Protein AF-0000000082827078 (afdb_homodimer)

Structure (mmCIF, N/CA/C/O backbone):
data_AF-0000000082827078-model_v1
#
loop_
_entity.id
_entity.type
_entity.pdbx_description
1 polymer 'YslB family protein'
#
loop_
_atom_site.group_PDB
_atom_site.id
_atom_site.type_symbol
_atom_site.label_atom_id
_atom_site.label_alt_id
_atom_site.label_comp_id
_atom_site.label_asym_id
_atom_site.label_entity_id
_atom_site.label_seq_id
_atom_site.pdbx_PDB_ins_code
_atom_site.Cartn_x
_atom_site.Cartn_y
_atom_site.Cartn_z
_atom_site.occupancy
_atom_site.B_iso_or_equiv
_atom_site.auth_seq_id
_atom_site.auth_comp_id
_atom_site.auth_asym_id
_atom_site.auth_atom_id
_atom_site.pdbx_PDB_model_num
ATOM 1 N N . MET A 1 1 ? 17.034 -7.237 -12.11 1 70.96 1 MET A N 1
ATOM 2 C CA . MET A 1 1 ? 17.871 -7.182 -10.914 1 70.96 1 MET A CA 1
ATOM 3 C C . MET A 1 1 ? 17.248 -6.279 -9.855 1 70.96 1 MET A C 1
ATOM 5 O O . MET A 1 1 ? 16.75 -5.197 -10.171 1 70.96 1 MET A O 1
ATOM 9 N N . LYS A 1 2 ? 17.177 -6.795 -8.566 1 85.08 2 LYS A N 1
ATOM 10 C CA . LYS A 1 2 ? 16.626 -6.044 -7.442 1 85.08 2 LYS A CA 1
ATOM 11 C C . LYS A 1 2 ? 17.462 -4.801 -7.148 1 85.08 2 LYS A C 1
ATOM 13 O O . LYS A 1 2 ? 18.693 -4.85 -7.193 1 85.08 2 LYS A O 1
ATOM 18 N N . SER A 1 3 ? 16.746 -3.697 -6.992 1 91.24 3 SER A N 1
ATOM 19 C CA . SER A 1 3 ? 17.422 -2.498 -6.508 1 91.24 3 SER A CA 1
ATOM 20 C C . SER A 1 3 ? 17.923 -2.684 -5.08 1 91.24 3 SER A C 1
ATOM 22 O O . SER A 1 3 ? 17.545 -3.642 -4.403 1 91.24 3 SER A O 1
ATOM 24 N N . LYS A 1 4 ? 18.825 -1.791 -4.693 1 93.57 4 LYS A N 1
ATOM 25 C CA . LYS A 1 4 ? 19.313 -1.821 -3.317 1 93.57 4 LYS A CA 1
ATOM 26 C C . LYS A 1 4 ? 18.16 -1.723 -2.322 1 93.57 4 LYS A C 1
ATOM 28 O O . LYS A 1 4 ? 18.172 -2.384 -1.282 1 93.57 4 LYS A O 1
ATOM 33 N N . TYR A 1 5 ? 17.221 -0.934 -2.635 1 95.36 5 TYR A N 1
ATOM 34 C CA . TYR A 1 5 ? 16.077 -0.792 -1.741 1 95.36 5 TYR A CA 1
ATOM 35 C C . TYR A 1 5 ? 15.259 -2.077 -1.693 1 95.36 5 TYR A C 1
ATOM 37 O O . TYR A 1 5 ? 14.861 -2.527 -0.617 1 95.36 5 TYR A O 1
ATOM 45 N N . GLU A 1 6 ? 15.017 -2.66 -2.836 1 94.98 6 GLU A N 1
ATOM 46 C CA . GLU A 1 6 ? 14.255 -3.904 -2.893 1 94.98 6 GLU A CA 1
ATOM 47 C C . GLU A 1 6 ? 14.928 -5.001 -2.072 1 94.98 6 GLU A C 1
ATOM 49 O O . GLU A 1 6 ? 14.251 -5.826 -1.456 1 94.98 6 GLU A O 1
ATOM 54 N N . ALA A 1 7 ? 16.245 -4.913 -2.03 1 94.73 7 ALA A N 1
ATOM 55 C CA . ALA A 1 7 ? 17.005 -5.888 -1.252 1 94.73 7 ALA A CA 1
ATOM 56 C C . ALA A 1 7 ? 16.948 -5.564 0.239 1 94.73 7 ALA A C 1
ATOM 58 O O . ALA A 1 7 ? 17.056 -6.46 1.079 1 94.73 7 ALA A O 1
ATOM 59 N N . SER A 1 8 ? 16.658 -4.317 0.557 1 96.1 8 SER A N 1
ATOM 60 C CA . SER A 1 8 ? 16.77 -3.857 1.938 1 96.1 8 SER A CA 1
ATOM 61 C C . SER A 1 8 ? 15.473 -4.092 2.705 1 96.1 8 SER A C 1
ATOM 63 O O . SER A 1 8 ? 15.477 -4.15 3.937 1 96.1 8 SER A O 1
ATOM 65 N N . ILE A 1 9 ? 14.356 -4.272 2.009 1 95.88 9 ILE A N 1
ATOM 66 C CA . ILE A 1 9 ? 13.075 -4.268 2.706 1 95.88 9 ILE A CA 1
ATOM 67 C C . ILE A 1 9 ? 12.875 -5.599 3.427 1 95.88 9 ILE A C 1
ATOM 69 O O . ILE A 1 9 ? 11.995 -5.723 4.281 1 95.88 9 ILE A O 1
ATOM 73 N N . ASP A 1 10 ? 13.731 -6.612 3.141 1 95.66 10 ASP A N 1
ATOM 74 C CA . ASP A 1 10 ? 13.666 -7.882 3.857 1 95.66 10 ASP A CA 1
ATOM 75 C C . ASP A 1 10 ? 13.888 -7.68 5.354 1 95.66 10 ASP A C 1
ATOM 77 O O . ASP A 1 10 ? 13.319 -8.403 6.175 1 95.66 10 ASP A O 1
ATOM 81 N N . SER A 1 11 ? 14.633 -6.67 5.658 1 95.77 11 SER A N 1
ATOM 82 C CA . SER A 1 11 ? 14.957 -6.392 7.054 1 95.77 11 SER A CA 1
ATOM 83 C C . SER A 1 11 ? 13.752 -5.831 7.801 1 95.77 11 SER A C 1
ATOM 85 O O . SER A 1 11 ? 13.742 -5.79 9.033 1 95.77 11 SER A O 1
ATOM 87 N N . LEU A 1 12 ? 12.746 -5.505 7.058 1 97.11 12 LEU A N 1
ATOM 88 C CA . LEU A 1 12 ? 11.579 -4.866 7.659 1 97.11 12 LEU A CA 1
ATOM 89 C C . LEU A 1 12 ? 10.531 -5.904 8.046 1 97.11 12 LEU A C 1
ATOM 91 O O . LEU A 1 12 ? 9.484 -5.559 8.598 1 97.11 12 LEU A O 1
ATOM 95 N N . LYS A 1 13 ? 10.828 -7.135 7.798 1 96.55 13 LYS A N 1
ATOM 96 C CA . LYS A 1 13 ? 9.922 -8.223 8.155 1 96.55 13 LYS A CA 1
ATOM 97 C C . LYS A 1 13 ? 9.711 -8.289 9.664 1 96.55 13 LYS A C 1
ATOM 99 O O . LYS A 1 13 ? 8.677 -8.771 10.131 1 96.55 13 LYS A O 1
ATOM 104 N N . GLU A 1 14 ? 10.648 -7.726 10.392 1 95.14 14 GLU A N 1
ATOM 105 C CA . GLU A 1 14 ? 10.608 -7.822 11.849 1 95.14 14 GLU A CA 1
ATOM 106 C C . GLU A 1 14 ? 9.868 -6.635 12.459 1 95.14 14 GLU A C 1
ATOM 108 O O . GLU A 1 14 ? 9.606 -6.613 13.663 1 95.14 14 GLU A O 1
ATOM 113 N N . ILE A 1 15 ? 9.518 -5.681 11.649 1 96.25 15 ILE A N 1
ATOM 114 C CA . ILE A 1 15 ? 8.806 -4.501 12.13 1 96.25 15 ILE A CA 1
ATOM 115 C C . ILE A 1 15 ? 7.3 -4.724 12.014 1 96.25 15 ILE A C 1
ATOM 117 O O . ILE A 1 15 ? 6.792 -5.023 10.931 1 96.25 15 ILE A O 1
ATOM 121 N N . GLU A 1 16 ? 6.656 -4.526 13.1 1 94.88 16 GLU A N 1
ATOM 122 C CA . GLU A 1 16 ? 5.219 -4.783 13.149 1 94.88 16 GLU A CA 1
ATOM 123 C C . GLU A 1 16 ? 4.427 -3.584 12.637 1 94.88 16 GLU A C 1
ATOM 125 O O . GLU A 1 16 ? 4.771 -2.436 12.927 1 94.88 16 GLU A O 1
ATOM 130 N N . MET A 1 17 ? 3.431 -3.912 11.886 1 95.37 17 MET A N 1
ATOM 131 C CA . MET A 1 17 ? 2.422 -2.967 11.416 1 95.37 17 MET A CA 1
ATOM 132 C C . MET A 1 17 ? 1.021 -3.553 11.554 1 95.37 17 MET A C 1
ATOM 134 O O . MET A 1 17 ? 0.863 -4.705 11.96 1 95.37 17 MET A O 1
ATOM 138 N N . ASN A 1 18 ? 0.077 -2.704 11.293 1 96.03 18 ASN A N 1
ATOM 139 C CA . ASN A 1 18 ? -1.285 -3.224 11.332 1 96.03 18 ASN A CA 1
ATOM 140 C C . ASN A 1 18 ? -1.895 -3.302 9.935 1 96.03 18 ASN A C 1
ATOM 142 O O . ASN A 1 18 ? -1.414 -2.652 9.006 1 96.03 18 ASN A O 1
ATOM 146 N N . ALA A 1 19 ? -2.904 -4.131 9.847 1 97.65 19 ALA A N 1
ATOM 147 C CA . ALA A 1 19 ? -3.542 -4.369 8.555 1 97.65 19 ALA A CA 1
ATOM 148 C C . ALA A 1 19 ? -4.271 -3.121 8.065 1 97.65 19 ALA A C 1
ATOM 150 O O . ALA A 1 19 ? -4.499 -2.96 6.864 1 97.65 19 ALA A O 1
ATOM 151 N N . TYR A 1 20 ? -4.639 -2.266 9.007 1 97.85 20 TYR A N 1
ATOM 152 C CA . TYR A 1 20 ? -5.277 -1.008 8.634 1 97.85 20 TYR A CA 1
ATOM 153 C C . TYR A 1 20 ? -4.366 -0.181 7.734 1 97.85 20 TYR A C 1
ATOM 155 O O . TYR A 1 20 ? -4.803 0.33 6.7 1 97.85 20 TYR A O 1
ATOM 163 N N . ALA A 1 21 ? -3.113 -0.072 8.084 1 97.98 21 ALA A N 1
ATOM 164 C CA . ALA A 1 21 ? -2.134 0.693 7.317 1 97.98 21 ALA A CA 1
ATOM 165 C C . ALA A 1 21 ? -1.966 0.117 5.914 1 97.98 21 ALA A C 1
ATOM 167 O O . ALA A 1 21 ? -1.935 0.861 4.93 1 97.98 21 ALA A O 1
ATOM 168 N N . TYR A 1 22 ? -1.936 -1.146 5.879 1 97.9 22 TYR A N 1
ATOM 169 C CA . TYR A 1 22 ? -1.777 -1.868 4.621 1 97.9 22 TYR A CA 1
ATOM 170 C C . TYR A 1 22 ? -2.974 -1.638 3.706 1 97.9 22 TYR A C 1
ATOM 172 O O . TYR A 1 22 ? -2.809 -1.323 2.526 1 97.9 22 TYR A O 1
ATOM 180 N N . GLU A 1 23 ? -4.154 -1.735 4.216 1 97.82 23 GLU A N 1
ATOM 181 C CA . GLU A 1 23 ? -5.378 -1.609 3.43 1 97.82 23 GLU A CA 1
ATOM 182 C C . GLU A 1 23 ? -5.604 -0.166 2.988 1 97.82 23 GLU A C 1
ATOM 184 O O . GLU A 1 23 ? -6.152 0.08 1.911 1 97.82 23 GLU A O 1
ATOM 189 N N . LEU A 1 24 ? -5.184 0.744 3.812 1 97.59 24 LEU A N 1
ATOM 190 C CA . LEU A 1 24 ? -5.272 2.152 3.44 1 97.59 24 LEU A CA 1
ATOM 191 C C . LEU A 1 24 ? -4.542 2.414 2.127 1 97.59 24 LEU A C 1
ATOM 193 O O . LEU A 1 24 ? -5.076 3.08 1.238 1 97.59 24 LEU A O 1
ATOM 197 N N . ILE A 1 25 ? -3.373 1.805 1.974 1 97.21 25 ILE A N 1
ATOM 198 C CA . ILE A 1 25 ? -2.566 2.017 0.777 1 97.21 25 ILE A CA 1
ATOM 199 C C . ILE A 1 25 ? -3.111 1.168 -0.37 1 97.21 25 ILE A C 1
ATOM 201 O O . ILE A 1 25 ? -3.356 1.678 -1.466 1 97.21 25 ILE A O 1
ATOM 205 N N . ARG A 1 26 ? -3.375 -0.008 -0.113 1 96.82 26 ARG A N 1
ATOM 206 C CA . ARG A 1 26 ? -3.67 -0.958 -1.18 1 96.82 26 ARG A CA 1
ATOM 207 C C . ARG A 1 26 ? -5.099 -0.791 -1.684 1 96.82 26 ARG A C 1
ATOM 209 O O . ARG A 1 26 ? -5.355 -0.893 -2.886 1 96.82 26 ARG A O 1
ATOM 216 N N . GLU A 1 27 ? -6.025 -0.532 -0.761 1 96.73 27 GLU A N 1
ATOM 217 C CA . GLU A 1 27 ? -7.426 -0.658 -1.149 1 96.73 27 GLU A CA 1
ATOM 218 C C . GLU A 1 27 ? -8.125 0.699 -1.142 1 96.73 27 GLU A C 1
ATOM 220 O O . GLU A 1 27 ? -9.275 0.813 -1.571 1 96.73 27 GLU A O 1
ATOM 225 N N . ILE A 1 28 ? -7.469 1.712 -0.655 1 96.48 28 ILE A N 1
ATOM 226 C CA . ILE A 1 28 ? -8.085 3.034 -0.693 1 96.48 28 ILE A CA 1
ATOM 227 C C . ILE A 1 28 ? -7.259 3.962 -1.58 1 96.48 28 ILE A C 1
ATOM 229 O O . ILE A 1 28 ? -7.743 4.439 -2.61 1 96.48 28 ILE A O 1
ATOM 233 N N . VAL A 1 29 ? -5.98 4.054 -1.333 1 96.43 29 VAL A N 1
ATOM 234 C CA . VAL A 1 29 ? -5.132 5.006 -2.043 1 96.43 29 VAL A CA 1
ATOM 235 C C . VAL A 1 29 ? -4.929 4.543 -3.484 1 96.43 29 VAL A C 1
ATOM 237 O O . VAL A 1 29 ? -5.153 5.307 -4.426 1 96.43 29 VAL A O 1
ATOM 240 N N . LEU A 1 30 ? -4.589 3.3 -3.61 1 95.01 30 LEU A N 1
ATOM 241 C CA . LEU A 1 30 ? -4.225 2.76 -4.916 1 95.01 30 LEU A CA 1
ATOM 242 C C . LEU A 1 30 ? -5.414 2.795 -5.87 1 95.01 30 LEU A C 1
ATOM 244 O O . LEU A 1 30 ? -5.314 3.334 -6.974 1 95.01 30 LEU A O 1
ATOM 248 N N . PRO A 1 31 ? -6.55 2.29 -5.48 1 93.88 31 PRO A N 1
ATOM 249 C CA . PRO A 1 31 ? -7.692 2.336 -6.396 1 93.88 31 PRO A CA 1
ATOM 250 C C . PRO A 1 31 ? -8.119 3.763 -6.735 1 93.88 31 PRO A C 1
ATOM 252 O O . PRO A 1 31 ? -8.534 4.035 -7.864 1 93.88 31 PRO A O 1
ATOM 255 N N . ASP A 1 32 ? -8.017 4.603 -5.74 1 92.28 32 ASP A N 1
ATOM 256 C CA . ASP A 1 32 ? -8.388 5.996 -5.974 1 92.28 32 ASP A CA 1
ATOM 257 C C . ASP A 1 32 ? -7.489 6.634 -7.03 1 92.28 32 ASP A C 1
ATOM 259 O O . ASP A 1 32 ? -7.943 7.466 -7.819 1 92.28 32 ASP A O 1
ATOM 263 N N . MET A 1 33 ? -6.289 6.248 -7.063 1 92.88 33 MET A N 1
ATOM 264 C CA . MET A 1 33 ? -5.303 6.827 -7.971 1 92.88 33 MET A CA 1
ATOM 265 C C . MET A 1 33 ? -5.45 6.249 -9.375 1 92.88 33 MET A C 1
ATOM 267 O O . MET A 1 33 ? -5.26 6.958 -10.365 1 92.88 33 MET A O 1
ATOM 271 N N . LEU A 1 34 ? -5.863 5.003 -9.462 1 90.9 34 LEU A N 1
ATOM 272 C CA . LEU A 1 34 ? -5.792 4.308 -10.743 1 90.9 34 LEU A CA 1
ATOM 273 C C . LEU A 1 34 ? -7.155 4.29 -11.428 1 90.9 34 LEU A C 1
ATOM 275 O O . LEU A 1 34 ? -7.238 4.154 -12.651 1 90.9 34 LEU A O 1
ATOM 279 N N . GLY A 1 35 ? -8.283 4.374 -10.711 1 88.9 35 GLY A N 1
ATOM 280 C CA . GLY A 1 35 ? -9.624 4.433 -11.271 1 88.9 35 GLY A CA 1
ATOM 281 C C . GLY A 1 35 ? -10.003 3.184 -12.043 1 88.9 35 GLY A C 1
ATOM 282 O O . GLY A 1 35 ? -9.874 2.069 -11.534 1 88.9 35 GLY A O 1
ATOM 2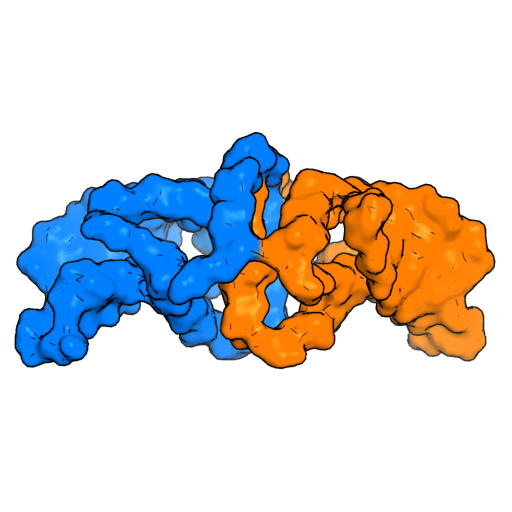83 N N . GLN A 1 36 ? -10.352 3.327 -13.351 1 90.5 36 GLN A N 1
ATOM 284 C CA . GLN A 1 36 ? -10.952 2.251 -14.132 1 90.5 36 GLN A CA 1
ATOM 285 C C . GLN A 1 36 ? -9.899 1.239 -14.574 1 90.5 36 GLN A C 1
ATOM 287 O O . GLN A 1 36 ? -10.227 0.095 -14.898 1 90.5 36 GLN A O 1
ATOM 292 N N . ASP A 1 37 ? -8.704 1.592 -14.588 1 91.75 37 ASP A N 1
ATOM 293 C CA . ASP A 1 37 ? -7.629 0.727 -15.065 1 91.75 37 ASP A CA 1
ATOM 294 C C . ASP A 1 37 ? -7.004 -0.057 -13.913 1 91.75 37 ASP A C 1
ATOM 296 O O . ASP A 1 37 ? -6.05 -0.812 -14.115 1 91.75 37 ASP A O 1
ATOM 300 N N . TYR A 1 38 ? -7.621 0.03 -12.845 1 92.92 38 TYR A N 1
ATOM 301 C CA . TYR A 1 38 ? -7.052 -0.524 -11.621 1 92.92 38 TYR A CA 1
ATOM 302 C C . TYR A 1 38 ? -6.769 -2.014 -11.778 1 92.92 38 TYR A C 1
ATOM 304 O O . TYR A 1 38 ? -5.645 -2.466 -11.549 1 92.92 38 TYR A O 1
ATOM 312 N N . SER A 1 39 ? -7.746 -2.82 -12.224 1 93.38 39 SER A N 1
ATOM 313 C CA . SER A 1 39 ? -7.623 -4.273 -12.294 1 93.38 39 SER A CA 1
ATOM 314 C C . SER A 1 39 ? -6.5 -4.687 -13.239 1 93.38 39 SER A C 1
ATOM 316 O O . SER A 1 39 ? -5.638 -5.489 -12.874 1 93.38 39 SER A O 1
ATOM 318 N N . SER A 1 40 ? -6.508 -4.139 -14.423 1 94.99 40 SER A N 1
ATOM 319 C CA . SER A 1 40 ? -5.477 -4.471 -15.402 1 94.99 40 SER A CA 1
ATOM 320 C C . SER A 1 40 ? -4.096 -4.045 -14.915 1 94.99 40 SER A C 1
ATOM 322 O O . SER A 1 40 ? -3.118 -4.775 -15.092 1 94.99 40 SER A O 1
ATOM 324 N N . MET A 1 41 ? -4.028 -2.936 -14.276 1 95.6 41 MET A N 1
ATOM 325 C CA . MET A 1 41 ? -2.754 -2.423 -13.781 1 95.6 41 MET A CA 1
ATOM 326 C C . MET A 1 41 ? -2.226 -3.287 -12.641 1 95.6 41 MET A C 1
ATOM 328 O O . MET A 1 41 ? -1.024 -3.543 -12.555 1 95.6 41 MET A O 1
ATOM 332 N N . MET A 1 42 ? -3.148 -3.751 -11.895 1 96.36 42 MET A N 1
ATOM 333 C CA . MET A 1 42 ? -2.75 -4.613 -10.785 1 96.36 42 MET A CA 1
ATOM 334 C C . MET A 1 42 ? -2.207 -5.943 -11.296 1 96.36 42 MET A C 1
ATOM 336 O O . MET A 1 42 ? -1.228 -6.466 -10.76 1 96.36 42 MET A O 1
ATOM 340 N N . TYR A 1 43 ? -2.815 -6.442 -12.341 1 96.99 43 TYR A N 1
ATOM 341 C CA . TYR A 1 43 ? -2.331 -7.683 -12.936 1 96.99 43 TYR A CA 1
ATOM 342 C C . TYR A 1 43 ? -0.904 -7.524 -13.445 1 96.99 43 TYR A C 1
ATOM 344 O O . TYR A 1 43 ? -0.035 -8.346 -13.144 1 96.99 43 TYR A O 1
ATOM 352 N N . TRP A 1 44 ? -0.627 -6.516 -14.085 1 96.84 44 TRP A N 1
ATOM 353 C CA . TRP A 1 44 ? 0.7 -6.268 -14.638 1 96.84 44 TRP A CA 1
ATOM 354 C C . TRP A 1 44 ? 1.709 -5.988 -13.53 1 96.84 44 TRP A C 1
ATOM 356 O O . TRP A 1 44 ? 2.871 -6.393 -13.622 1 96.84 44 TRP A O 1
ATOM 366 N N . ALA A 1 45 ? 1.22 -5.29 -12.567 1 97.15 45 ALA A N 1
ATOM 367 C CA . ALA A 1 45 ? 2.08 -5.046 -11.412 1 97.15 45 ALA A CA 1
ATOM 368 C C . ALA A 1 45 ? 2.497 -6.357 -10.751 1 97.15 45 ALA A C 1
ATOM 370 O O . ALA A 1 45 ? 3.642 -6.503 -10.317 1 97.15 45 ALA A O 1
ATOM 371 N N . GLY A 1 46 ? 1.532 -7.253 -10.67 1 97.92 46 GLY A N 1
ATOM 372 C CA . GLY A 1 46 ? 1.847 -8.57 -10.139 1 97.92 46 GLY A CA 1
ATOM 373 C C . GLY A 1 46 ? 2.899 -9.304 -10.948 1 97.92 46 GLY A C 1
ATOM 374 O O . GLY A 1 46 ? 3.82 -9.898 -10.385 1 97.92 46 GLY A O 1
ATOM 375 N N . LYS A 1 47 ? 2.772 -9.177 -12.243 1 97.13 47 LYS A N 1
ATOM 376 C CA . LYS A 1 47 ? 3.765 -9.801 -13.112 1 97.13 47 LYS A CA 1
ATOM 377 C C . LYS A 1 47 ? 5.149 -9.197 -12.888 1 97.13 47 LYS A C 1
ATOM 379 O O . LYS A 1 47 ? 6.141 -9.922 -12.791 1 97.13 47 LYS A O 1
ATOM 384 N N . HIS A 1 48 ? 5.184 -7.967 -12.842 1 97.39 48 HIS A N 1
ATOM 385 C CA . HIS A 1 48 ? 6.458 -7.286 -12.644 1 97.39 48 HIS A CA 1
ATOM 386 C C . HIS A 1 48 ? 7.061 -7.629 -11.286 1 97.39 48 HIS A C 1
ATOM 388 O O . HIS A 1 48 ? 8.273 -7.831 -11.174 1 97.39 48 HIS A O 1
ATOM 394 N N . LEU A 1 49 ? 6.215 -7.62 -10.328 1 97.81 49 LEU A N 1
ATOM 395 C CA . LEU A 1 49 ? 6.683 -7.969 -8.991 1 97.81 49 LEU A CA 1
ATOM 396 C C . LEU A 1 49 ? 7.295 -9.366 -8.976 1 97.81 49 LEU A C 1
ATOM 398 O O . LEU A 1 49 ? 8.32 -9.593 -8.329 1 97.81 49 LEU A O 1
ATOM 402 N N . ALA A 1 50 ? 6.65 -10.229 -9.668 1 97.68 50 ALA A N 1
ATOM 403 C CA . ALA A 1 50 ? 7.141 -11.603 -9.752 1 97.68 50 ALA A CA 1
ATOM 404 C C . ALA A 1 50 ? 8.532 -11.651 -10.376 1 97.68 50 ALA A C 1
ATOM 406 O O . ALA A 1 50 ? 9.366 -12.472 -9.987 1 97.68 50 ALA A O 1
ATOM 407 N N . ARG A 1 51 ? 8.798 -10.808 -11.307 1 96.62 51 ARG A N 1
ATOM 408 C CA . ARG A 1 51 ? 10.099 -10.76 -11.966 1 96.62 51 ARG A CA 1
ATOM 409 C C . ARG A 1 51 ? 11.175 -10.247 -11.015 1 96.62 51 ARG A C 1
ATOM 411 O O . ARG A 1 51 ? 12.33 -10.672 -11.089 1 96.62 51 ARG A O 1
ATOM 418 N N . LYS A 1 52 ? 10.772 -9.408 -10.161 1 96.03 52 LYS A N 1
ATOM 419 C CA . LYS A 1 52 ? 11.717 -8.838 -9.205 1 96.03 52 LYS A CA 1
ATOM 420 C C . LYS A 1 52 ? 11.973 -9.798 -8.047 1 96.03 52 LYS A C 1
ATOM 422 O O . LYS A 1 52 ? 13.053 -9.786 -7.451 1 96.03 52 LYS A O 1
ATOM 427 N N . PHE A 1 53 ? 10.972 -10.55 -7.775 1 96.9 53 PHE A N 1
ATOM 428 C CA . PHE A 1 53 ? 11.045 -11.494 -6.666 1 96.9 53 PHE A CA 1
ATOM 429 C C . PHE A 1 53 ? 10.734 -12.909 -7.138 1 96.9 53 PHE A C 1
ATOM 431 O O . PHE A 1 53 ? 9.752 -13.513 -6.703 1 96.9 53 PHE A O 1
ATOM 438 N N . PRO A 1 54 ? 11.582 -13.417 -7.908 1 97.09 54 PRO A N 1
ATOM 439 C CA . PRO A 1 54 ? 11.329 -14.763 -8.427 1 97.09 54 PRO A CA 1
ATOM 440 C C . PRO A 1 54 ? 11.408 -15.837 -7.345 1 97.09 54 PRO A C 1
ATOM 442 O O . PRO A 1 54 ? 12.253 -15.755 -6.45 1 97.09 54 PRO A O 1
ATOM 445 N N . LEU A 1 55 ? 10.514 -16.775 -7.41 1 96.87 55 LEU A N 1
ATOM 446 C CA . LEU A 1 55 ? 10.492 -17.915 -6.499 1 96.87 55 LEU A CA 1
ATOM 447 C C . LEU A 1 55 ? 11.025 -19.169 -7.184 1 96.87 55 LEU A C 1
ATOM 449 O O . LEU A 1 55 ? 11.004 -19.266 -8.413 1 96.87 55 LEU A O 1
ATOM 453 N N . GLU A 1 56 ? 11.473 -20.075 -6.389 1 95.15 56 GLU A N 1
ATOM 454 C CA . GLU A 1 56 ? 12.113 -21.265 -6.941 1 95.15 56 GLU A CA 1
ATOM 455 C C . GLU A 1 56 ? 11.078 -22.316 -7.333 1 95.15 56 GLU A C 1
ATOM 457 O O . GLU A 1 56 ? 11.306 -23.109 -8.249 1 95.15 56 GLU A O 1
ATOM 462 N N . SER A 1 57 ? 9.996 -22.378 -6.567 1 94.52 57 SER A N 1
ATOM 463 C CA . SER A 1 57 ? 8.949 -23.356 -6.843 1 94.52 57 SER A CA 1
ATOM 464 C C . SER A 1 57 ? 7.595 -22.875 -6.333 1 94.52 57 SER A C 1
ATOM 466 O O . SER A 1 57 ? 7.525 -21.963 -5.507 1 94.52 57 SER A O 1
ATOM 468 N N . TRP A 1 58 ? 6.563 -23.557 -6.85 1 91.85 58 TRP A N 1
ATOM 469 C CA . TRP A 1 58 ? 5.215 -23.165 -6.453 1 91.85 58 TRP A CA 1
ATOM 470 C C . TRP A 1 58 ? 4.978 -23.452 -4.974 1 91.85 58 TRP A C 1
ATOM 472 O O . TRP A 1 58 ? 4.108 -22.841 -4.348 1 91.85 58 TRP A O 1
ATOM 482 N N . GLU A 1 59 ? 5.725 -24.32 -4.361 1 94.43 59 GLU A N 1
ATOM 483 C CA . GLU A 1 59 ? 5.614 -24.642 -2.942 1 94.43 59 GLU A CA 1
ATOM 484 C C . GLU A 1 59 ? 5.975 -23.441 -2.073 1 94.43 59 GLU A C 1
ATOM 486 O O . GLU A 1 59 ? 5.645 -23.405 -0.886 1 94.43 59 GLU A O 1
ATOM 491 N N . GLU A 1 60 ? 6.602 -22.416 -2.676 1 96.99 60 GLU A N 1
ATOM 492 C CA . GLU A 1 60 ? 7.023 -21.223 -1.947 1 96.99 60 GLU A CA 1
ATOM 493 C C . GLU A 1 60 ? 5.935 -20.154 -1.962 1 96.99 60 GLU A C 1
ATOM 495 O O . GLU A 1 60 ? 6.016 -19.169 -1.225 1 96.99 60 GLU A O 1
ATOM 500 N N . PHE A 1 61 ? 4.897 -20.429 -2.755 1 97.63 61 PHE A N 1
ATOM 501 C CA . PHE A 1 61 ? 3.872 -19.407 -2.933 1 97.63 61 PHE A CA 1
ATOM 502 C C . PHE A 1 61 ? 3.221 -19.054 -1.601 1 97.63 61 PHE A C 1
ATOM 504 O O . PHE A 1 61 ? 3.136 -17.879 -1.238 1 97.63 61 PHE A O 1
ATOM 511 N N . PRO A 1 62 ? 2.865 -20.038 -0.821 1 97.88 62 PRO A N 1
ATOM 512 C CA . PRO A 1 62 ? 2.174 -19.711 0.428 1 97.88 62 PRO A CA 1
ATOM 513 C C . PRO A 1 62 ? 3.014 -18.839 1.358 1 97.88 62 PRO A C 1
ATOM 515 O O . PRO A 1 62 ? 2.5 -17.888 1.951 1 97.88 62 PRO A O 1
ATOM 518 N N . ALA A 1 63 ? 4.26 -19.152 1.444 1 97.63 63 ALA A N 1
ATOM 519 C CA . ALA A 1 63 ? 5.137 -18.378 2.319 1 97.63 63 ALA A CA 1
ATOM 520 C C . ALA A 1 63 ? 5.257 -16.935 1.838 1 97.63 63 ALA A C 1
ATOM 522 O O . ALA A 1 63 ? 5.224 -16.001 2.643 1 97.63 63 ALA A O 1
ATOM 523 N N . PHE A 1 64 ? 5.434 -16.742 0.559 1 97.88 64 PHE A N 1
ATOM 524 C CA . PHE A 1 64 ? 5.536 -15.393 0.015 1 97.88 64 PHE A CA 1
ATOM 525 C C . PHE A 1 64 ? 4.243 -14.618 0.242 1 97.88 64 PHE A C 1
ATOM 527 O O . PHE A 1 64 ? 4.275 -13.44 0.603 1 97.88 64 PHE A O 1
ATOM 534 N N . PHE A 1 65 ? 3.13 -15.269 0.007 1 98.41 65 PHE A N 1
ATOM 535 C CA . PHE A 1 65 ? 1.829 -14.63 0.163 1 98.41 65 PHE A CA 1
ATOM 536 C C . PHE A 1 65 ? 1.628 -14.154 1.597 1 98.41 65 PHE A C 1
ATOM 538 O O . PHE A 1 65 ? 1.077 -13.075 1.827 1 98.41 65 PHE A O 1
ATOM 545 N N . GLU A 1 66 ? 2.051 -14.942 2.477 1 96.92 66 GLU A N 1
ATOM 546 C CA . GLU A 1 66 ? 1.959 -14.573 3.886 1 96.92 66 GLU A CA 1
ATOM 547 C C . GLU A 1 66 ? 2.846 -13.372 4.201 1 96.92 66 GLU A C 1
ATOM 549 O O . GLU A 1 66 ? 2.404 -12.42 4.848 1 96.92 66 GLU A O 1
ATOM 554 N N . GLU A 1 67 ? 4.023 -13.369 3.701 1 96.41 67 GLU A N 1
ATOM 555 C CA . GLU A 1 67 ? 4.977 -12.296 3.961 1 96.41 67 GLU A CA 1
ATOM 556 C C . GLU A 1 67 ? 4.529 -10.989 3.312 1 96.41 67 GLU A C 1
ATOM 558 O O . GLU A 1 67 ? 4.754 -9.909 3.861 1 96.41 67 GLU A O 1
ATOM 563 N N . ALA A 1 68 ? 3.91 -11.145 2.165 1 97.47 68 ALA A N 1
ATOM 564 C CA . ALA A 1 68 ? 3.479 -9.981 1.395 1 97.47 68 ALA A CA 1
ATOM 565 C C . ALA A 1 68 ? 2.156 -9.434 1.923 1 97.47 68 ALA A C 1
ATOM 567 O O . ALA A 1 68 ? 1.673 -8.4 1.454 1 97.47 68 ALA A O 1
ATOM 568 N N . GLY A 1 69 ? 1.553 -10.148 2.869 1 96.62 69 GLY A N 1
ATOM 569 C CA . GLY A 1 69 ? 0.293 -9.705 3.446 1 96.62 69 GLY A CA 1
ATOM 570 C C . GLY A 1 69 ? -0.902 -9.984 2.554 1 96.62 69 GLY A C 1
ATOM 571 O O . GLY A 1 69 ? -1.918 -9.291 2.635 1 96.62 69 GLY A O 1
ATOM 572 N N . TRP A 1 70 ? -0.787 -10.974 1.649 1 98.04 70 TRP A N 1
ATOM 573 C CA . TRP A 1 70 ? -1.839 -11.242 0.674 1 98.04 70 TRP A CA 1
ATOM 574 C C . TRP A 1 70 ? -2.846 -12.248 1.223 1 98.04 70 TRP A C 1
ATOM 576 O O . TRP A 1 70 ? -3.904 -12.464 0.627 1 98.04 70 TRP A O 1
ATOM 586 N N . GLY A 1 71 ? -2.535 -12.824 2.378 1 97.41 71 GLY A N 1
ATOM 587 C CA . GLY A 1 71 ? -3.418 -13.813 2.975 1 97.41 71 GLY A CA 1
ATOM 588 C C . GLY A 1 71 ? -2.829 -15.211 2.985 1 97.41 71 GLY A C 1
ATOM 589 O O . GLY A 1 71 ? -1.635 -15.389 2.733 1 97.41 71 GLY A O 1
ATOM 590 N N . THR A 1 72 ? -3.625 -16.168 3.392 1 98.15 72 THR A N 1
ATOM 591 C CA . THR A 1 72 ? -3.233 -17.571 3.453 1 98.15 72 THR A CA 1
ATOM 592 C C . THR A 1 72 ? -3.577 -18.286 2.15 1 98.15 72 THR A C 1
ATOM 594 O O . THR A 1 72 ? -4.75 -18.396 1.787 1 98.15 72 THR A O 1
ATOM 597 N N . LEU A 1 73 ? -2.539 -18.738 1.523 1 98.14 73 LEU A N 1
ATOM 598 C CA . LEU A 1 73 ? -2.698 -19.436 0.252 1 98.14 73 LEU A CA 1
ATOM 599 C C . LEU A 1 73 ? -2.547 -20.942 0.435 1 98.14 73 LEU A C 1
ATOM 601 O O . LEU A 1 73 ? -1.598 -21.402 1.074 1 98.14 73 LEU A O 1
ATOM 605 N N . THR A 1 74 ? -3.492 -21.676 -0.101 1 97.96 74 THR A N 1
ATOM 606 C CA . THR A 1 74 ? -3.444 -23.131 -0.017 1 97.96 74 THR A CA 1
ATOM 607 C C . THR A 1 74 ? -3.606 -23.758 -1.399 1 97.96 74 THR A C 1
ATOM 609 O O . THR A 1 74 ? -4.508 -23.387 -2.153 1 97.96 74 THR A O 1
ATOM 612 N N . ASN A 1 75 ? -2.764 -24.658 -1.693 1 95.81 75 ASN A N 1
ATOM 613 C CA . ASN A 1 75 ? -2.919 -25.41 -2.933 1 95.81 75 ASN A CA 1
ATOM 614 C C . ASN A 1 75 ? -4.043 -26.436 -2.83 1 95.81 75 ASN A C 1
ATOM 616 O O . ASN A 1 75 ? -4.027 -27.295 -1.946 1 95.81 75 ASN A O 1
ATOM 620 N N . VAL A 1 76 ? -4.932 -26.366 -3.748 1 95.53 76 VAL A N 1
ATOM 621 C CA . VAL A 1 76 ? -6.087 -27.244 -3.593 1 95.53 76 VAL A CA 1
ATOM 622 C C . VAL A 1 76 ? -6.156 -28.22 -4.765 1 95.53 76 VAL A C 1
ATOM 624 O O . VAL A 1 76 ? -6.846 -29.239 -4.693 1 95.53 76 VAL A O 1
ATOM 627 N N . SER A 1 77 ? -5.517 -27.92 -5.916 1 93.4 77 SER A N 1
ATOM 628 C CA . SER A 1 77 ? -5.546 -28.819 -7.065 1 93.4 77 SER A CA 1
ATOM 629 C C . SER A 1 77 ? -4.292 -28.664 -7.92 1 93.4 77 SER A C 1
ATOM 631 O O . SER A 1 77 ? -3.843 -27.544 -8.175 1 93.4 77 SER A O 1
ATOM 633 N N . THR A 1 78 ? -3.723 -29.798 -8.198 1 89.18 78 THR A N 1
ATOM 634 C CA . THR A 1 78 ? -2.584 -29.833 -9.109 1 89.18 78 THR A CA 1
ATOM 635 C C . THR A 1 78 ? -2.861 -30.763 -10.286 1 89.18 78 THR A C 1
ATOM 637 O O . THR A 1 78 ? -3.109 -31.956 -10.096 1 89.18 78 THR A O 1
ATOM 640 N N . LYS A 1 79 ? -3.054 -30.18 -11.424 1 87.64 79 LYS A N 1
ATOM 641 C CA . LYS A 1 79 ? -3.215 -30.933 -12.665 1 87.64 79 LYS A CA 1
ATOM 642 C C . LYS A 1 79 ? -2.038 -30.696 -13.608 1 87.64 79 LYS A C 1
ATOM 644 O O . LYS A 1 79 ? -1.142 -29.906 -13.305 1 87.64 79 LYS A O 1
ATOM 649 N N . LYS A 1 80 ? -1.828 -31.476 -14.683 1 83.12 80 LYS A N 1
ATOM 650 C CA . LYS A 1 80 ? -0.686 -31.449 -15.592 1 83.12 80 LYS A CA 1
ATOM 651 C C . LYS A 1 80 ? -0.367 -30.023 -16.031 1 83.12 80 LYS A C 1
ATOM 653 O O . LYS A 1 80 ? 0.801 -29.633 -16.093 1 83.12 80 LYS A O 1
ATOM 658 N N . GLN A 1 81 ? -1.349 -29.158 -16.377 1 88.51 81 GLN A N 1
ATOM 659 C CA . GLN A 1 81 ? -1.086 -27.811 -16.873 1 88.51 81 GLN A CA 1
ATOM 660 C C . GLN A 1 81 ? -1.937 -26.778 -16.14 1 88.51 81 GLN A C 1
ATOM 662 O O . GLN A 1 81 ? -2.374 -25.791 -16.735 1 88.51 81 GLN A O 1
ATOM 667 N N . GLU A 1 82 ? -2.212 -27.143 -14.896 1 91.93 82 GLU A N 1
ATOM 668 C CA . GLU A 1 82 ? -3.09 -26.244 -14.153 1 91.93 82 GLU A CA 1
ATOM 669 C C . GLU A 1 82 ? -2.864 -26.37 -12.649 1 91.93 82 GLU A C 1
ATOM 671 O O . GLU A 1 82 ? -2.705 -27.477 -12.131 1 91.93 82 GLU A O 1
ATOM 676 N N . LEU A 1 83 ? -2.764 -25.299 -12.006 1 93.81 83 LEU A N 1
ATOM 677 C CA . LEU A 1 83 ? -2.727 -25.229 -10.55 1 93.81 83 LEU A CA 1
ATOM 678 C C . LEU A 1 83 ? -3.871 -24.374 -10.017 1 93.81 83 LEU A C 1
ATOM 680 O O . LEU A 1 83 ? -4.216 -23.351 -10.611 1 93.81 83 LEU A O 1
ATOM 684 N N . GLU A 1 84 ? -4.416 -24.813 -8.922 1 96.65 84 GLU A N 1
ATOM 685 C CA . GLU A 1 84 ? -5.49 -24.064 -8.276 1 96.65 84 GLU A CA 1
ATOM 686 C C . GLU A 1 84 ? -5.175 -23.805 -6.805 1 96.65 84 GLU A C 1
ATOM 688 O O . GLU A 1 84 ? -4.815 -24.726 -6.07 1 96.65 84 GLU A O 1
ATOM 693 N N . PHE A 1 85 ? -5.352 -22.582 -6.411 1 97.53 85 PHE A N 1
ATOM 694 C CA . PHE A 1 85 ? -5.115 -22.161 -5.035 1 97.53 85 PHE A CA 1
ATOM 695 C C . PHE A 1 85 ? -6.358 -21.502 -4.449 1 97.53 85 PHE A C 1
ATOM 697 O O . PHE A 1 85 ? -7.149 -20.9 -5.177 1 97.53 85 PHE A O 1
ATOM 704 N N . GLU A 1 86 ? -6.448 -21.651 -3.169 1 98.39 86 GLU A N 1
ATOM 705 C CA . GLU A 1 86 ? -7.447 -20.893 -2.422 1 98.39 86 GLU A CA 1
ATOM 706 C C . GLU A 1 86 ? -6.789 -19.863 -1.508 1 98.39 86 GLU A C 1
ATOM 708 O O . GLU A 1 86 ? -5.782 -20.155 -0.859 1 98.39 86 GLU A O 1
ATOM 713 N N . LEU A 1 87 ? -7.341 -18.71 -1.542 1 98.35 87 LEU A N 1
ATOM 714 C CA . LEU A 1 87 ? -6.836 -17.587 -0.759 1 98.35 87 LEU A CA 1
ATOM 715 C C . LEU A 1 87 ? -7.868 -17.133 0.269 1 98.35 87 LEU A C 1
ATOM 717 O O . LEU A 1 87 ? -9.03 -16.904 -0.072 1 98.35 87 LEU A O 1
ATOM 721 N N . GLU A 1 88 ? -7.401 -17.071 1.495 1 98.05 88 GLU A N 1
ATOM 722 C CA . GLU A 1 88 ? -8.289 -16.66 2.579 1 98.05 88 GLU A CA 1
ATOM 723 C C . GLU A 1 88 ? -7.536 -15.859 3.636 1 98.05 88 GLU A C 1
ATOM 725 O O . GLU A 1 88 ? -6.328 -15.645 3.516 1 98.05 88 GLU A O 1
ATOM 730 N N . GLY A 1 89 ? -8.333 -15.361 4.652 1 96.81 89 GLY A N 1
ATOM 731 C CA . GLY A 1 89 ? -7.78 -14.567 5.737 1 96.81 89 GLY A CA 1
ATOM 732 C C . GLY A 1 89 ? -8.672 -13.41 6.146 1 96.81 89 GLY A C 1
ATOM 733 O O . GLY A 1 89 ? -9.62 -13.07 5.435 1 96.81 89 GLY A O 1
ATOM 734 N N . PRO A 1 90 ? -8.291 -12.843 7.22 1 96.6 90 PRO A N 1
ATOM 735 C CA . PRO A 1 90 ? -9.155 -11.792 7.763 1 96.6 90 PRO A CA 1
ATOM 736 C C . PRO A 1 90 ? -9.267 -10.583 6.837 1 96.6 90 PRO A C 1
ATOM 738 O O . PRO A 1 90 ? -10.345 -9.996 6.71 1 96.6 90 PRO A O 1
ATOM 741 N N . ILE A 1 91 ? -8.183 -10.194 6.232 1 96.65 91 ILE A N 1
ATOM 742 C CA . ILE A 1 91 ? -8.193 -9.039 5.342 1 96.65 91 ILE A CA 1
ATOM 743 C C . ILE A 1 91 ? -9.027 -9.351 4.101 1 96.65 91 ILE A C 1
ATOM 745 O O . ILE A 1 91 ? -9.798 -8.509 3.636 1 96.65 91 ILE A O 1
ATOM 749 N N . ILE A 1 92 ? -8.864 -10.511 3.597 1 97.05 92 ILE A N 1
ATOM 750 C CA . ILE A 1 92 ? -9.62 -10.962 2.434 1 97.05 92 ILE A CA 1
ATOM 751 C C . ILE A 1 92 ? -11.107 -11.023 2.776 1 97.05 92 ILE A C 1
ATOM 753 O O . ILE A 1 92 ? -11.948 -10.565 1.999 1 97.05 92 ILE A O 1
ATOM 757 N N . SER A 1 93 ? -11.424 -11.585 3.923 1 97.21 93 SER A N 1
ATOM 758 C CA . SER A 1 93 ? -12.808 -11.677 4.377 1 97.21 93 SER A CA 1
ATOM 759 C C . SER A 1 93 ? -13.453 -10.298 4.464 1 97.21 93 SER A C 1
ATOM 761 O O . SER A 1 93 ? -14.614 -10.126 4.087 1 97.21 93 SER A O 1
ATOM 763 N N . ASN A 1 94 ? -12.714 -9.363 4.995 1 97.44 94 ASN A N 1
ATOM 764 C CA . ASN A 1 94 ? -13.232 -8.002 5.094 1 97.44 94 ASN A CA 1
ATOM 765 C C . ASN A 1 94 ? -13.511 -7.407 3.718 1 97.44 94 ASN A C 1
ATOM 767 O O . ASN A 1 94 ? -14.537 -6.755 3.515 1 97.44 94 ASN A O 1
ATOM 771 N N . ARG A 1 95 ? -12.567 -7.595 2.754 1 97.35 95 ARG A N 1
ATOM 772 C CA . ARG A 1 95 ? -12.77 -7.111 1.393 1 97.35 95 ARG A CA 1
ATOM 773 C C . ARG A 1 95 ? -14.009 -7.742 0.766 1 97.35 95 ARG A C 1
ATOM 775 O O . ARG A 1 95 ? -14.83 -7.047 0.165 1 97.35 95 ARG A O 1
ATOM 782 N N . LEU A 1 96 ? -14.139 -9.04 0.958 1 97.29 96 LEU A N 1
ATOM 783 C CA . LEU A 1 96 ? -15.248 -9.776 0.362 1 97.29 96 LEU A CA 1
ATOM 784 C C . LEU A 1 96 ? -16.58 -9.322 0.95 1 97.29 96 LEU A C 1
ATOM 786 O O . LEU A 1 96 ? -17.597 -9.302 0.253 1 97.29 96 LEU A O 1
ATOM 790 N N . LYS A 1 97 ? -16.558 -8.941 2.152 1 96.59 97 LYS A N 1
ATOM 791 C CA . LYS A 1 97 ? -17.784 -8.572 2.855 1 96.59 97 LYS A CA 1
ATOM 792 C C . LYS A 1 97 ? -18.196 -7.14 2.527 1 96.59 97 LYS A C 1
ATOM 794 O O . LYS A 1 97 ? -19.384 -6.85 2.373 1 96.59 97 LYS A O 1
ATOM 799 N N . TYR A 1 98 ? -17.224 -6.238 2.377 1 96.67 98 TYR A N 1
ATOM 800 C CA . TYR A 1 98 ? -17.606 -4.831 2.413 1 96.67 98 TYR A CA 1
ATOM 801 C C . TYR A 1 98 ? -17.286 -4.145 1.09 1 96.67 98 TYR A C 1
ATOM 803 O O . TYR A 1 98 ? -17.735 -3.024 0.84 1 96.67 98 TYR A O 1
ATOM 811 N N . GLN A 1 99 ? -16.493 -4.771 0.213 1 95.07 99 GLN A N 1
ATOM 812 C CA . GLN A 1 99 ? -16.229 -4.189 -1.099 1 95.07 99 GLN A CA 1
ATOM 813 C C . GLN A 1 99 ? -17.184 -4.747 -2.15 1 95.07 99 GLN A C 1
ATOM 815 O O . GLN A 1 99 ? -17.47 -5.946 -2.163 1 95.07 99 GLN A O 1
ATOM 820 N N . LYS A 1 100 ? -17.587 -3.924 -2.975 1 91.84 100 LYS A N 1
ATOM 821 C CA . LYS A 1 100 ? -18.486 -4.344 -4.046 1 91.84 100 LYS A CA 1
ATOM 822 C C . LYS A 1 100 ? -17.757 -5.211 -5.067 1 91.84 100 LYS A C 1
ATOM 824 O O . LYS A 1 100 ? -18.272 -6.249 -5.488 1 91.84 100 LYS A O 1
ATOM 829 N N . GLU A 1 101 ? -16.554 -4.736 -5.505 1 91.91 101 GLU A N 1
ATOM 830 C CA . GLU A 1 101 ? -15.759 -5.452 -6.498 1 91.91 101 GLU A CA 1
ATOM 831 C C . GLU A 1 101 ? -14.308 -5.593 -6.045 1 91.91 101 GLU A C 1
ATOM 833 O O . GLU A 1 101 ? -13.421 -4.915 -6.567 1 91.91 101 GLU A O 1
ATOM 838 N N . PRO A 1 102 ? -14.136 -6.541 -5.096 1 94.81 102 PRO A N 1
ATOM 839 C CA . PRO A 1 102 ? -12.75 -6.727 -4.662 1 94.81 102 PRO A CA 1
ATOM 840 C C . PRO A 1 102 ? -11.838 -7.208 -5.789 1 94.81 102 PRO A C 1
ATOM 842 O O . PRO A 1 102 ? -12.273 -7.971 -6.656 1 94.81 102 PRO A O 1
ATOM 845 N N . CYS A 1 103 ? -10.613 -6.783 -5.774 1 94.77 103 CYS A N 1
ATOM 846 C CA . CYS A 1 103 ? -9.659 -7.056 -6.843 1 94.77 103 CYS A CA 1
ATOM 847 C C . CYS A 1 103 ? -8.495 -7.897 -6.333 1 94.77 103 CYS A C 1
ATOM 849 O O . CYS A 1 103 ? -7.844 -7.534 -5.352 1 94.77 103 CYS A O 1
ATOM 851 N N . PHE A 1 104 ? -8.211 -9.005 -7.027 1 97.6 104 PHE A N 1
ATOM 852 C CA . PHE A 1 104 ? -7.09 -9.862 -6.657 1 97.6 104 PHE A CA 1
ATOM 853 C C . PHE A 1 104 ? -6.184 -10.116 -7.855 1 97.6 104 PHE A C 1
ATOM 855 O O . PHE A 1 104 ? -5.589 -11.189 -7.974 1 97.6 104 PHE A O 1
ATOM 862 N N . GLN A 1 105 ? -6.14 -9.11 -8.671 1 96.74 105 GLN A N 1
ATOM 863 C CA . GLN A 1 105 ? -5.385 -9.227 -9.914 1 96.74 105 GLN A CA 1
ATOM 864 C C . GLN A 1 105 ? -3.884 -9.145 -9.655 1 96.74 105 GLN A C 1
ATOM 866 O O . GLN A 1 105 ? -3.09 -9.754 -10.376 1 96.74 105 GLN A O 1
ATOM 871 N N . LEU A 1 106 ? -3.481 -8.462 -8.652 1 97.66 106 LEU A N 1
ATOM 872 C CA . LEU A 1 106 ? -2.072 -8.458 -8.273 1 97.66 106 LEU A CA 1
ATOM 873 C C . LEU A 1 106 ? -1.579 -9.875 -7.999 1 97.66 106 LEU A C 1
ATOM 875 O O . LEU A 1 106 ? -0.547 -10.291 -8.531 1 97.66 106 LEU A O 1
ATOM 879 N N . GLU A 1 107 ? -2.323 -10.563 -7.176 1 98.22 107 GLU A N 1
ATOM 880 C CA . GLU A 1 107 ? -1.995 -11.935 -6.801 1 98.22 107 GLU A CA 1
ATOM 881 C C . GLU A 1 107 ? -2.009 -12.857 -8.017 1 98.22 107 GLU A C 1
ATOM 883 O O . GLU A 1 107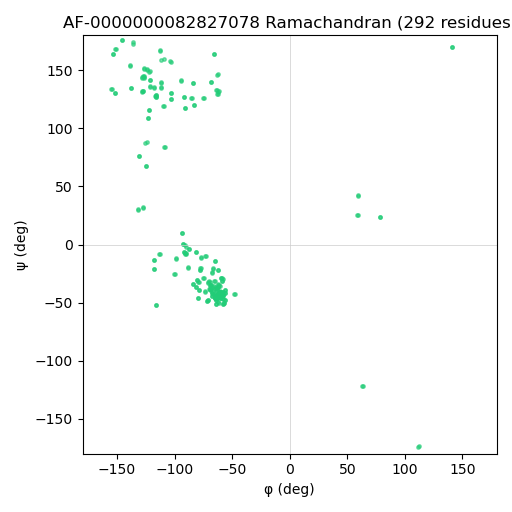 ? -1.108 -13.681 -8.188 1 98.22 107 GLU A O 1
ATOM 888 N N . ALA A 1 108 ? -3.028 -12.653 -8.852 1 97.63 108 ALA A N 1
ATOM 889 C CA . ALA A 1 108 ? -3.164 -13.477 -10.051 1 97.63 108 ALA A CA 1
ATOM 890 C C . ALA A 1 108 ? -1.989 -13.263 -11 1 97.63 108 ALA A C 1
ATOM 892 O O . ALA A 1 108 ? -1.407 -14.226 -11.505 1 97.63 108 ALA A O 1
ATOM 893 N N . GLY A 1 109 ? -1.696 -12.033 -11.224 1 97.67 109 GLY A N 1
ATOM 894 C CA . GLY A 1 109 ? -0.564 -11.729 -12.086 1 97.67 109 GLY A CA 1
ATOM 895 C C . GLY A 1 109 ? 0.75 -12.272 -11.558 1 97.67 109 GLY A C 1
ATOM 896 O O . GLY A 1 109 ? 1.572 -12.777 -12.326 1 97.67 109 GLY A O 1
ATOM 897 N N . PHE A 1 110 ? 0.909 -12.11 -10.298 1 98.29 110 PHE A N 1
ATOM 898 C CA . PHE A 1 110 ? 2.122 -12.607 -9.661 1 98.29 110 PHE A CA 1
ATOM 899 C C . PHE A 1 110 ? 2.276 -14.107 -9.884 1 98.29 110 PHE A C 1
ATOM 901 O O . PHE A 1 110 ? 3.343 -14.574 -10.286 1 98.29 110 PHE A O 1
ATOM 908 N N . ILE A 1 111 ? 1.24 -14.869 -9.685 1 97.5 111 ILE A N 1
ATOM 909 C CA . ILE A 1 111 ? 1.261 -16.32 -9.829 1 97.5 111 ILE A CA 1
ATOM 910 C C . ILE A 1 111 ? 1.524 -16.691 -11.286 1 97.5 111 ILE A C 1
ATOM 912 O O . ILE A 1 111 ? 2.345 -17.566 -11.572 1 97.5 111 ILE A O 1
ATOM 916 N N . ALA A 1 112 ? 0.838 -16.041 -12.187 1 96.94 112 ALA A N 1
ATOM 917 C CA . ALA A 1 112 ? 1.002 -16.318 -13.612 1 96.94 112 ALA A CA 1
ATOM 918 C C . ALA A 1 112 ? 2.46 -16.161 -14.037 1 96.94 112 ALA A C 1
ATOM 920 O O . ALA A 1 112 ? 3.015 -17.036 -14.706 1 96.94 112 ALA A O 1
ATOM 921 N N . GLU A 1 113 ? 3.038 -15.097 -13.651 1 97.16 113 GLU A N 1
ATOM 922 C CA . GLU A 1 113 ? 4.411 -14.814 -14.058 1 97.16 113 GLU A CA 1
ATOM 923 C C . GLU A 1 113 ? 5.393 -15.772 -13.3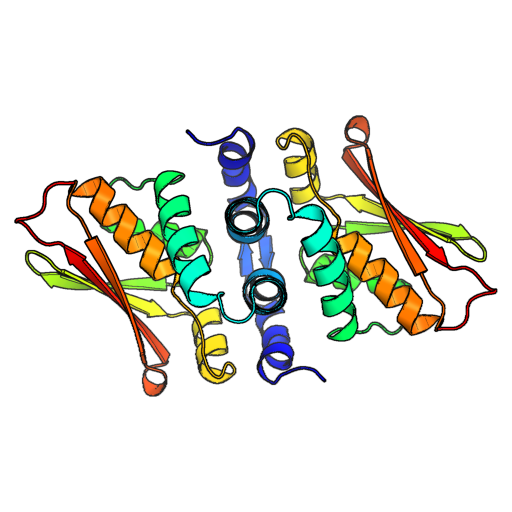89 1 97.16 113 GLU A C 1
ATOM 925 O O . GLU A 1 113 ? 6.382 -16.182 -14 1 97.16 113 GLU A O 1
ATOM 930 N N . GLN A 1 114 ? 5.11 -16.071 -12.128 1 97.09 114 GLN A N 1
ATOM 931 C CA . GLN A 1 114 ? 5.975 -17.034 -11.454 1 97.09 114 GLN A CA 1
ATOM 932 C C . GLN A 1 114 ? 5.993 -18.369 -12.193 1 97.09 114 GLN A C 1
ATOM 934 O O . GLN A 1 114 ? 7.059 -18.951 -12.408 1 97.09 114 GLN A O 1
ATOM 939 N N . ILE A 1 115 ? 4.858 -18.814 -12.6 1 95.15 115 ILE A N 1
ATOM 940 C CA . ILE A 1 115 ? 4.746 -20.08 -13.316 1 95.15 115 ILE A CA 1
ATOM 941 C C . ILE A 1 115 ? 5.417 -19.961 -14.683 1 95.15 115 ILE A C 1
ATOM 943 O O . ILE A 1 115 ? 6.09 -20.89 -15.134 1 95.15 115 ILE A O 1
ATOM 947 N N . GLN A 1 116 ? 5.184 -18.86 -15.269 1 94.63 116 GLN A N 1
ATOM 948 C CA . GLN A 1 116 ? 5.826 -18.627 -16.558 1 94.63 116 GLN A CA 1
ATOM 949 C C . GLN A 1 116 ? 7.346 -18.679 -16.433 1 94.63 116 GLN A C 1
ATOM 951 O O . GLN A 1 116 ? 8.023 -19.279 -17.271 1 94.63 116 GLN A O 1
ATOM 956 N N . LEU A 1 117 ? 7.865 -18.077 -15.431 1 94.1 117 LEU A N 1
ATOM 957 C CA . LEU A 1 117 ? 9.305 -18.062 -15.201 1 94.1 117 LEU A CA 1
ATOM 958 C C . LEU A 1 117 ? 9.823 -19.466 -14.905 1 94.1 117 LEU A C 1
ATOM 960 O O . LEU A 1 117 ? 10.918 -19.832 -15.337 1 94.1 117 LEU A O 1
ATOM 964 N N . MET A 1 118 ? 9.091 -20.213 -14.204 1 91.44 118 MET A N 1
ATOM 965 C CA . MET A 1 118 ? 9.507 -21.552 -13.795 1 91.44 118 MET A CA 1
ATOM 966 C C . MET A 1 118 ? 9.447 -22.523 -14.969 1 91.44 118 MET A C 1
ATOM 968 O O . MET A 1 118 ? 10.339 -23.356 -15.137 1 91.44 118 MET A O 1
ATOM 972 N N . ASN A 1 119 ? 8.417 -22.403 -15.772 1 88.22 119 ASN A N 1
ATOM 973 C CA . ASN A 1 119 ? 8.158 -23.381 -16.824 1 88.22 119 ASN A CA 1
ATOM 974 C C . ASN A 1 119 ? 8.655 -22.89 -18.181 1 88.22 119 ASN A C 1
ATOM 976 O O . ASN A 1 119 ? 8.691 -23.653 -19.147 1 88.22 119 ASN A O 1
ATOM 980 N N . GLU A 1 120 ? 8.987 -21.623 -18.23 1 87.45 120 GLU A N 1
ATOM 981 C CA . GLU A 1 120 ? 9.386 -21.001 -19.489 1 87.45 120 GLU A CA 1
ATOM 982 C C . GLU A 1 120 ? 8.277 -21.106 -20.532 1 87.45 120 GLU A C 1
ATOM 984 O O . GLU A 1 120 ? 8.544 -21.385 -21.703 1 87.45 120 GLU A O 1
ATOM 989 N N . GLN A 1 121 ? 7.078 -21.221 -20.07 1 88.17 121 GLN A N 1
ATOM 990 C CA . GLN A 1 121 ? 5.878 -21.237 -20.9 1 88.17 121 GLN A CA 1
ATOM 991 C C . GLN A 1 121 ? 4.923 -20.114 -20.506 1 88.17 121 GLN A C 1
ATOM 993 O O . GLN A 1 121 ? 4.83 -19.755 -19.331 1 88.17 121 GLN A O 1
ATOM 998 N N . ILE A 1 122 ? 4.22 -19.678 -21.492 1 88.54 122 ILE A N 1
ATOM 999 C CA . ILE A 1 122 ? 3.241 -18.634 -21.211 1 88.54 122 ILE A CA 1
ATOM 1000 C C . ILE A 1 122 ? 2.18 -19.167 -20.25 1 88.54 122 ILE A C 1
ATOM 1002 O O . ILE A 1 122 ? 1.684 -20.282 -20.421 1 88.54 122 ILE A O 1
ATOM 1006 N N . ALA A 1 123 ? 1.953 -18.43 -19.237 1 92.1 123 ALA A N 1
ATOM 1007 C CA . ALA A 1 123 ? 0.957 -18.802 -18.235 1 92.1 123 ALA A CA 1
ATOM 1008 C C . ALA A 1 123 ? -0.041 -17.67 -18.008 1 92.1 123 ALA A C 1
ATOM 1010 O O . ALA A 1 123 ? 0.314 -16.493 -18.099 1 92.1 123 ALA A O 1
ATOM 1011 N N . GLU A 1 124 ? -1.255 -18.032 -17.789 1 91.57 124 GLU A N 1
ATOM 1012 C CA . GLU A 1 124 ? -2.318 -17.095 -17.438 1 91.57 124 GLU A CA 1
ATOM 1013 C C . GLU A 1 124 ? -3.036 -17.526 -16.162 1 91.57 124 GLU A C 1
ATOM 1015 O O . GLU A 1 124 ? -3.163 -18.722 -15.889 1 91.57 124 GLU A O 1
ATOM 1020 N N . SER A 1 125 ? -3.398 -16.512 -15.46 1 92.1 125 SER A N 1
ATOM 1021 C CA . SER A 1 125 ? -4.121 -16.786 -14.223 1 92.1 125 SER A CA 1
ATOM 1022 C C . SER A 1 125 ? -5.432 -16.009 -14.166 1 92.1 125 SER A C 1
ATOM 1024 O O . SER A 1 125 ? -5.552 -14.939 -14.766 1 92.1 125 SER A O 1
ATOM 1026 N N . TYR A 1 126 ? -6.344 -16.62 -13.449 1 90.98 126 TYR A N 1
ATOM 1027 C CA . TYR A 1 126 ? -7.608 -15.931 -13.217 1 90.98 126 TYR A CA 1
ATOM 1028 C C . TYR A 1 126 ? -8.077 -16.122 -11.779 1 90.98 126 TYR A C 1
ATOM 1030 O O . TYR A 1 126 ? -7.693 -17.088 -11.117 1 90.98 126 TYR A O 1
ATOM 1038 N N . GLU A 1 127 ? -8.842 -15.173 -11.386 1 93.35 127 GLU A N 1
ATOM 1039 C CA . GLU A 1 127 ? -9.373 -15.207 -10.026 1 93.35 127 GLU A CA 1
ATOM 1040 C C . GLU A 1 127 ? -10.883 -15.427 -10.029 1 93.35 127 GLU A C 1
ATOM 1042 O O . GLU A 1 127 ? -11.582 -14.959 -10.93 1 93.35 127 GLU A O 1
ATOM 1047 N N . GLN A 1 128 ? -11.364 -16.227 -9.13 1 94.37 128 GLN A N 1
ATOM 1048 C CA . GLN A 1 128 ? -12.788 -16.418 -8.874 1 94.37 128 GLN A CA 1
ATOM 1049 C C . GLN A 1 128 ? -13.135 -16.097 -7.424 1 94.37 128 GLN A C 1
ATOM 1051 O O . GLN A 1 128 ? -12.701 -16.797 -6.506 1 94.37 128 GLN A O 1
ATOM 1056 N N . VAL A 1 129 ? -13.936 -15.088 -7.258 1 94.5 129 VAL A N 1
ATOM 1057 C CA . VAL A 1 129 ? -14.353 -14.668 -5.924 1 94.5 129 VAL A CA 1
ATOM 1058 C C . VAL A 1 129 ? -15.523 -15.529 -5.453 1 94.5 129 VAL A C 1
ATOM 1060 O O . VAL A 1 129 ? -16.556 -15.604 -6.123 1 94.5 129 VAL A O 1
ATOM 1063 N N . LYS A 1 130 ? -15.301 -16.196 -4.367 1 94.21 130 LYS A N 1
ATOM 1064 C CA . LYS A 1 130 ? -16.354 -16.983 -3.732 1 94.21 130 LYS A CA 1
ATOM 1065 C C . LYS A 1 130 ? -16.816 -16.333 -2.43 1 94.21 130 LYS A C 1
ATOM 1067 O O . LYS A 1 130 ? -16.443 -16.778 -1.342 1 94.21 130 LYS A O 1
ATOM 1072 N N . LYS A 1 131 ? -17.688 -15.425 -2.558 1 91.98 131 LYS A N 1
ATOM 1073 C CA . LYS A 1 131 ? -18.114 -14.6 -1.431 1 91.98 131 LYS A CA 1
ATOM 1074 C C . LYS A 1 131 ? -18.749 -15.451 -0.335 1 91.98 131 LYS A C 1
ATOM 1076 O O . LYS A 1 131 ? -18.455 -15.27 0.848 1 91.98 131 LYS A O 1
ATOM 1081 N N . ARG A 1 132 ? -19.579 -16.362 -0.74 1 92.39 132 ARG A N 1
ATOM 1082 C CA . ARG A 1 132 ? -20.287 -17.205 0.218 1 92.39 132 ARG A CA 1
ATOM 1083 C C . ARG A 1 132 ? -19.315 -18.095 0.987 1 92.39 132 ARG A C 1
ATOM 1085 O O . ARG A 1 132 ? -19.524 -18.373 2.169 1 92.39 132 ARG A O 1
ATOM 1092 N N . ALA A 1 133 ? -18.301 -18.552 0.322 1 94.6 133 ALA A N 1
ATOM 1093 C CA . ALA A 1 133 ? -17.314 -19.426 0.951 1 94.6 133 ALA A CA 1
ATOM 1094 C C . ALA A 1 133 ? -16.21 -18.613 1.622 1 94.6 133 ALA A C 1
ATOM 1096 O O . ALA A 1 133 ? -15.3 -19.177 2.234 1 94.6 133 ALA A O 1
ATOM 1097 N N . ASP A 1 134 ? -16.2 -17.282 1.513 1 96.47 134 ASP A N 1
ATOM 1098 C CA . ASP A 1 134 ? -15.256 -16.35 2.122 1 96.47 134 ASP A CA 1
ATOM 1099 C C . ASP A 1 134 ? -13.826 -16.648 1.677 1 96.47 134 ASP A C 1
ATOM 1101 O O . ASP A 1 134 ? -12.917 -16.734 2.506 1 96.47 134 ASP A O 1
ATOM 1105 N N . LYS A 1 135 ? -13.695 -16.928 0.396 1 97.66 135 LYS A N 1
ATOM 1106 C CA . LYS A 1 135 ? -12.369 -17.189 -0.158 1 97.66 135 LYS A CA 1
ATOM 1107 C C . LYS A 1 135 ? -12.305 -16.805 -1.634 1 97.66 135 LYS A C 1
ATOM 1109 O O . LYS A 1 135 ? -13.333 -16.52 -2.252 1 97.66 135 LYS A O 1
ATOM 1114 N N . VAL A 1 136 ? -11.113 -16.77 -2.161 1 98.2 136 VAL A N 1
ATOM 1115 C CA . VAL A 1 136 ? -10.836 -16.521 -3.572 1 98.2 136 VAL A CA 1
ATOM 1116 C C . VAL A 1 136 ? -10.072 -17.702 -4.165 1 98.2 136 VAL A C 1
ATOM 1118 O O . VAL A 1 136 ? -9.159 -18.239 -3.533 1 98.2 136 VAL A O 1
ATOM 1121 N N . VAL A 1 137 ? -10.489 -18.07 -5.299 1 97.89 137 VAL A N 1
ATOM 1122 C CA . VAL A 1 137 ? -9.785 -19.143 -5.993 1 97.89 137 VAL A CA 1
ATOM 1123 C C . VAL A 1 137 ? -8.915 -18.556 -7.103 1 97.89 137 VAL A C 1
ATOM 1125 O O . VAL A 1 137 ? -9.393 -17.772 -7.926 1 97.89 137 VAL A O 1
ATOM 1128 N N . LEU A 1 138 ? -7.689 -18.861 -7.088 1 97.58 138 LEU A N 1
ATOM 1129 C CA . LEU A 1 138 ? -6.735 -18.457 -8.115 1 97.58 138 LEU A CA 1
ATOM 1130 C C . LEU A 1 138 ? -6.295 -19.655 -8.949 1 97.58 138 LEU A C 1
ATOM 1132 O O . LEU A 1 138 ? -5.708 -20.602 -8.421 1 97.58 138 LEU A O 1
ATOM 1136 N N . THR A 1 139 ? -6.57 -19.578 -10.216 1 96.65 139 THR A N 1
ATOM 1137 C CA . THR A 1 139 ? -6.225 -20.675 -11.113 1 96.65 139 THR A CA 1
ATOM 1138 C C . THR A 1 139 ? -5.199 -20.225 -12.149 1 96.65 139 THR A C 1
ATOM 1140 O O . THR A 1 139 ? -5.365 -19.18 -12.781 1 96.65 139 THR A O 1
ATOM 1143 N N . VAL A 1 140 ? -4.178 -20.947 -12.259 1 95.39 140 VAL A N 1
ATOM 1144 C CA . VAL A 1 140 ? -3.176 -20.649 -13.276 1 95.39 140 VAL A CA 1
ATOM 1145 C C . VAL A 1 140 ? -3.076 -21.812 -14.26 1 95.39 140 VAL A C 1
ATOM 1147 O O . VAL A 1 140 ? -3.097 -22.978 -13.857 1 95.39 140 VAL A O 1
ATOM 1150 N N . LYS A 1 141 ? -3.036 -21.458 -15.501 1 93.35 141 LYS A N 1
ATOM 1151 C CA . LYS A 1 141 ? -2.931 -22.418 -16.596 1 93.35 141 LYS A CA 1
ATOM 1152 C C . LYS A 1 141 ? -1.78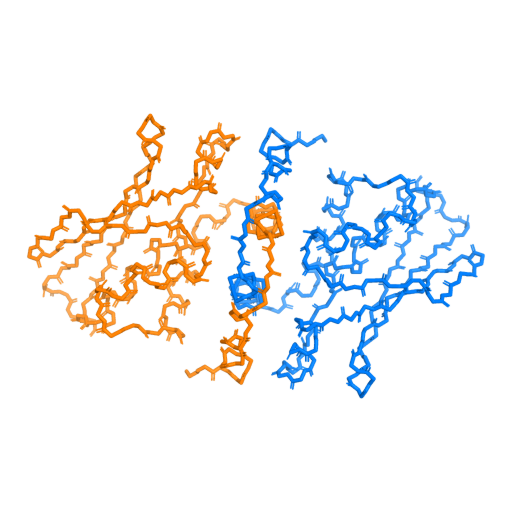8 -22.054 -17.54 1 93.35 141 LYS A C 1
ATOM 1154 O O . LYS A 1 141 ? -1.523 -20.873 -17.776 1 93.35 141 LYS A O 1
ATOM 1159 N N . TRP A 1 142 ? -1.078 -23.094 -18.084 1 89.05 142 TRP A N 1
ATOM 1160 C CA . TRP A 1 142 ? -0.019 -22.839 -19.054 1 89.05 142 TRP A CA 1
ATOM 1161 C C . TRP A 1 142 ? -0.08 -23.842 -20.202 1 89.05 142 TRP A C 1
ATOM 1163 O O . TRP A 1 142 ? -0.62 -24.94 -20.047 1 89.05 142 TRP A O 1
ATOM 1173 N N . ASP A 1 143 ? 0.037 -23.347 -21.443 1 79.13 143 ASP A N 1
ATOM 1174 C CA . ASP A 1 143 ? -0.04 -24.193 -22.631 1 79.13 143 ASP A CA 1
ATOM 1175 C C . ASP A 1 143 ? 1.32 -24.807 -22.956 1 79.13 143 ASP A C 1
ATOM 1177 O O . ASP A 1 143 ? 2.344 -24.124 -22.902 1 79.13 143 ASP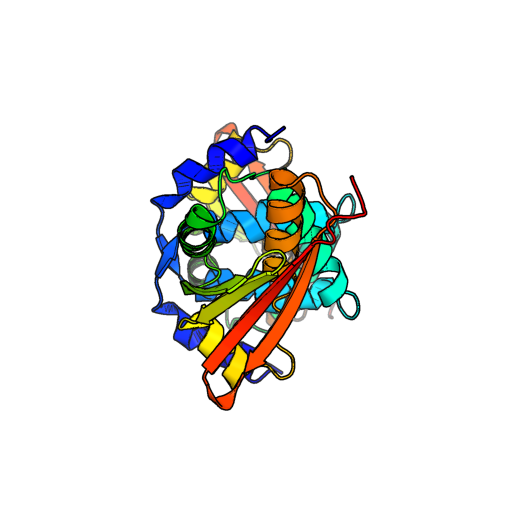 A O 1
ATOM 1181 N N . MET A 1 144 ? 1.415 -26.148 -23.093 1 64.62 144 MET A N 1
ATOM 1182 C CA . MET A 1 144 ? 2.626 -26.866 -23.48 1 64.62 144 MET A CA 1
ATOM 1183 C C . MET A 1 144 ? 3.135 -26.385 -24.834 1 64.62 144 MET A C 1
ATOM 1185 O O . MET A 1 144 ? 4.33 -26.471 -25.119 1 64.62 144 MET A O 1
ATOM 1189 N N . LYS A 1 145 ? 2.331 -25.945 -25.699 1 62.74 145 LYS A N 1
ATOM 1190 C CA . LYS A 1 145 ? 2.737 -25.787 -27.092 1 62.74 145 LYS A CA 1
ATOM 1191 C C . LYS A 1 145 ? 3.308 -24.394 -27.344 1 62.74 145 LYS A C 1
ATOM 1193 O O . LYS A 1 145 ? 3.782 -24.1 -28.443 1 62.74 145 LYS A O 1
ATOM 1198 N N . ASP A 1 146 ? 3.328 -23.464 -26.235 1 57.71 146 ASP A N 1
ATOM 1199 C CA . ASP A 1 146 ? 3.793 -22.13 -26.604 1 57.71 146 ASP A CA 1
ATOM 1200 C C . ASP A 1 146 ? 4.98 -21.704 -25.743 1 57.71 146 ASP A C 1
ATOM 1202 O O . ASP A 1 146 ? 4.799 -21.104 -24.681 1 57.71 146 ASP A O 1
ATOM 1206 N N . PRO A 1 147 ? 6.218 -22.127 -26.291 1 54.54 147 PRO A N 1
ATOM 1207 C CA . PRO A 1 147 ? 7.431 -21.746 -25.565 1 54.54 147 PRO A CA 1
ATOM 1208 C C . PRO A 1 147 ? 7.61 -20.232 -25.469 1 54.54 147 PRO A C 1
ATOM 1210 O O . PRO A 1 147 ? 7.233 -19.503 -26.389 1 54.54 147 PRO A O 1
ATOM 1213 N N . VAL A 1 148 ? 7.909 -19.665 -24.271 1 54.32 148 VAL A N 1
ATOM 1214 C CA . VAL A 1 148 ? 8.248 -18.249 -24.171 1 54.32 148 VAL A CA 1
ATOM 1215 C C . VAL A 1 148 ? 9.592 -17.99 -24.847 1 54.32 148 VAL A C 1
ATOM 1217 O O . VAL A 1 148 ? 10.519 -18.795 -24.729 1 54.32 148 VAL A O 1
ATOM 1220 N N . MET B 1 1 ? -18.148 11.288 1.553 1 70.84 1 MET B N 1
ATOM 1221 C CA . MET B 1 1 ? -18.656 10.278 2.477 1 70.84 1 MET B CA 1
ATOM 1222 C C . MET B 1 1 ? -17.892 8.967 2.324 1 70.84 1 MET B C 1
ATOM 1224 O O . MET B 1 1 ? -17.62 8.529 1.205 1 70.84 1 MET B O 1
ATOM 1228 N N . LYS B 1 2 ? -17.447 8.366 3.489 1 85.11 2 LYS B N 1
ATOM 1229 C CA . LYS B 1 2 ? -16.724 7.098 3.508 1 85.11 2 LYS B CA 1
ATOM 1230 C C . LYS B 1 2 ? -17.594 5.961 2.98 1 85.11 2 LYS B C 1
ATOM 1232 O O . LYS B 1 2 ? -18.788 5.894 3.282 1 85.11 2 LYS B O 1
ATOM 1237 N N . SER B 1 3 ? -16.993 5.189 2.108 1 91.23 3 SER B N 1
ATOM 1238 C CA . SER B 1 3 ? -17.658 3.959 1.691 1 91.23 3 SER B CA 1
ATOM 1239 C C . SER B 1 3 ? -17.77 2.971 2.847 1 91.23 3 SER B C 1
ATOM 1241 O O . SER B 1 3 ? -17.135 3.152 3.889 1 91.23 3 SER B O 1
ATOM 1243 N N . LYS B 1 4 ? -18.644 1.993 2.646 1 93.7 4 LYS B N 1
ATOM 1244 C CA . LYS B 1 4 ? -18.776 0.944 3.653 1 93.7 4 LYS B CA 1
ATOM 1245 C C . LYS B 1 4 ? -17.434 0.27 3.924 1 93.7 4 LYS B C 1
ATOM 1247 O O . LYS B 1 4 ? -17.12 -0.061 5.069 1 93.7 4 LYS B O 1
ATOM 1252 N N . TYR B 1 5 ? -16.692 0.08 2.911 1 95.48 5 TYR B N 1
ATOM 1253 C CA . TYR B 1 5 ? -15.387 -0.548 3.088 1 95.48 5 TYR B CA 1
ATOM 1254 C C . TYR B 1 5 ? -14.444 0.363 3.865 1 95.48 5 TYR B C 1
ATOM 1256 O O . TYR B 1 5 ? -13.748 -0.087 4.777 1 95.48 5 TYR B O 1
ATOM 1264 N N . GLU B 1 6 ? -14.42 1.624 3.521 1 95.09 6 GLU B N 1
ATOM 1265 C CA . GLU B 1 6 ? -13.56 2.578 4.215 1 95.09 6 GLU B CA 1
ATOM 1266 C C . GLU B 1 6 ? -13.885 2.63 5.705 1 95.09 6 GLU B C 1
ATOM 1268 O O . GLU B 1 6 ? -12.989 2.798 6.535 1 95.09 6 GLU B O 1
ATOM 1273 N N . ALA B 1 7 ? -15.152 2.392 5.993 1 94.82 7 ALA B N 1
ATOM 1274 C CA . ALA B 1 7 ? -15.583 2.382 7.389 1 94.82 7 ALA B CA 1
ATOM 1275 C C . ALA B 1 7 ? -15.198 1.074 8.072 1 94.82 7 ALA B C 1
ATOM 1277 O O . ALA B 1 7 ? -14.984 1.04 9.287 1 94.82 7 ALA B O 1
ATOM 1278 N N . SER B 1 8 ? -14.985 0.042 7.281 1 96.22 8 SER B N 1
ATOM 1279 C CA . SER B 1 8 ? -14.806 -1.295 7.837 1 96.22 8 SER B CA 1
ATOM 1280 C C . SER B 1 8 ? -13.343 -1.56 8.18 1 96.22 8 SER B C 1
ATOM 1282 O O . SER B 1 8 ? -13.04 -2.426 9.003 1 96.22 8 SER B O 1
ATOM 1284 N N . ILE B 1 9 ? -12.419 -0.815 7.597 1 95.95 9 ILE B N 1
ATOM 1285 C CA . ILE B 1 9 ? -11.014 -1.189 7.724 1 95.95 9 ILE B CA 1
ATOM 1286 C C . ILE B 1 9 ? -10.501 -0.804 9.109 1 95.95 9 ILE B C 1
ATOM 1288 O O . ILE B 1 9 ? -9.431 -1.252 9.529 1 95.95 9 ILE B O 1
ATOM 1292 N N . ASP B 1 10 ? -11.285 -0.004 9.882 1 95.75 10 ASP B N 1
ATOM 1293 C CA . ASP B 1 10 ? -10.91 0.327 11.253 1 95.75 10 ASP B CA 1
ATOM 1294 C C . ASP B 1 10 ? -10.78 -0.932 12.107 1 95.75 10 ASP B C 1
ATOM 1296 O O . ASP B 1 10 ? -9.952 -0.988 13.018 1 95.75 10 ASP B O 1
ATOM 1300 N N . SER B 1 11 ? -11.532 -1.917 11.736 1 95.82 11 SER B N 1
ATOM 1301 C CA . SER B 1 11 ? -11.535 -3.164 12.495 1 95.82 11 SER B CA 1
ATOM 1302 C C . SER B 1 11 ? -10.254 -3.957 12.259 1 95.82 11 SER B C 1
ATOM 1304 O O . SER B 1 11 ? -9.947 -4.888 13.006 1 95.82 11 SER B O 1
ATOM 1306 N N . LEU B 1 12 ? -9.494 -3.525 11.308 1 97.18 12 LEU B N 1
ATOM 1307 C CA . LEU B 1 12 ? -8.294 -4.265 10.933 1 97.18 12 LEU B CA 1
ATOM 1308 C C . LEU B 1 12 ? -7.075 -3.741 11.684 1 97.18 12 LEU B C 1
ATOM 1310 O O . LEU B 1 12 ? -5.968 -4.258 11.516 1 97.18 12 LEU B O 1
ATOM 1314 N N . LYS B 1 13 ? -7.29 -2.771 12.503 1 96.58 13 LYS B N 1
ATOM 1315 C CA . LYS B 1 13 ? -6.209 -2.208 13.307 1 96.58 13 LYS B CA 1
ATOM 1316 C C . LYS B 1 13 ? -5.629 -3.252 14.256 1 96.58 13 LYS B C 1
ATOM 1318 O O . LYS B 1 13 ? -4.467 -3.157 14.657 1 96.58 13 LYS B O 1
ATOM 1323 N N . GLU B 1 14 ? -6.421 -4.26 14.532 1 95.18 14 GLU B N 1
ATOM 1324 C CA . GLU B 1 14 ? -6.014 -5.264 15.511 1 95.18 14 GLU B CA 1
ATOM 1325 C C . GLU B 1 14 ? -5.285 -6.425 14.84 1 95.18 14 GLU B C 1
ATOM 1327 O O . GLU B 1 14 ? -4.739 -7.297 15.519 1 95.18 14 GLU B O 1
ATOM 1332 N N . ILE B 1 15 ? -5.249 -6.437 13.537 1 96.31 15 ILE B N 1
ATOM 1333 C CA . ILE B 1 15 ? -4.575 -7.498 12.797 1 96.31 15 ILE B CA 1
ATOM 1334 C C . ILE B 1 15 ? -3.128 -7.096 12.52 1 96.31 15 ILE B C 1
ATOM 1336 O O . ILE B 1 15 ? -2.871 -6.04 11.937 1 96.31 15 ILE B O 1
ATOM 1340 N N . GLU B 1 16 ? -2.266 -7.96 12.9 1 94.93 16 GLU B N 1
ATOM 1341 C CA . GLU B 1 16 ? -0.843 -7.663 12.768 1 94.93 16 GLU B CA 1
ATOM 1342 C C . GLU B 1 16 ? -0.337 -7.996 11.367 1 94.93 16 GLU B C 1
ATOM 1344 O O . GLU B 1 16 ? -0.724 -9.012 10.786 1 94.93 16 GLU B O 1
ATOM 1349 N N . MET B 1 17 ? 0.474 -7.116 10.894 1 95.4 17 MET B N 1
ATOM 1350 C CA . MET B 1 17 ? 1.226 -7.287 9.654 1 95.4 17 MET B CA 1
ATOM 1351 C C . MET B 1 17 ? 2.675 -6.844 9.831 1 95.4 17 MET B C 1
ATOM 1353 O O . MET B 1 17 ? 3.063 -6.392 10.91 1 95.4 17 MET B O 1
ATOM 1357 N N . ASN B 1 18 ? 3.423 -7.086 8.786 1 96.05 18 ASN B N 1
ATOM 1358 C CA . ASN B 1 18 ? 4.804 -6.621 8.863 1 96.05 18 ASN B CA 1
ATOM 1359 C C . ASN B 1 18 ? 5.066 -5.479 7.885 1 96.05 18 ASN B C 1
ATOM 1361 O O . ASN B 1 18 ? 4.307 -5.283 6.934 1 96.05 18 ASN B O 1
ATOM 1365 N N . ALA B 1 19 ? 6.103 -4.751 8.195 1 97.63 19 ALA B N 1
ATOM 1366 C CA . ALA B 1 19 ? 6.432 -3.57 7.4 1 97.63 19 ALA B CA 1
ATOM 1367 C C . ALA B 1 19 ? 6.875 -3.962 5.994 1 97.63 19 ALA B C 1
ATOM 1369 O O . ALA B 1 19 ? 6.786 -3.159 5.062 1 97.63 19 ALA B O 1
ATOM 1370 N N . TYR B 1 20 ? 7.364 -5.184 5.868 1 97.82 20 TYR B N 1
ATOM 1371 C CA . TYR B 1 20 ? 7.745 -5.678 4.55 1 97.82 20 TYR B CA 1
ATOM 1372 C C . TYR B 1 20 ? 6.555 -5.666 3.598 1 97.82 20 TYR B C 1
ATOM 1374 O O . TYR B 1 20 ? 6.664 -5.195 2.463 1 97.82 20 TYR B O 1
ATOM 1382 N N . ALA B 1 21 ? 5.421 -6.137 4.047 1 97.96 21 ALA B N 1
ATOM 1383 C CA . ALA B 1 21 ? 4.204 -6.189 3.241 1 97.96 21 ALA B CA 1
ATOM 1384 C C . ALA B 1 21 ? 3.762 -4.789 2.824 1 97.96 21 ALA B C 1
ATOM 1386 O O . ALA B 1 21 ? 3.409 -4.563 1.664 1 97.96 21 ALA B O 1
ATOM 1387 N N . TYR B 1 22 ? 3.866 -3.935 3.738 1 97.91 22 TYR B N 1
ATOM 1388 C CA . TYR B 1 22 ? 3.485 -2.544 3.516 1 97.91 22 TYR B CA 1
ATOM 1389 C C . TYR B 1 22 ? 4.387 -1.891 2.477 1 97.91 22 TYR B C 1
ATOM 1391 O O . TYR B 1 22 ? 3.904 -1.248 1.542 1 97.91 22 TYR B O 1
ATOM 1399 N N . GLU B 1 23 ? 5.668 -2.065 2.577 1 97.8 23 GLU B N 1
ATOM 1400 C CA . GLU B 1 23 ? 6.639 -1.436 1.687 1 97.8 23 GLU B CA 1
ATOM 1401 C C . GLU B 1 23 ? 6.583 -2.047 0.29 1 97.8 23 GLU B C 1
ATOM 1403 O O . GLU B 1 23 ? 6.817 -1.357 -0.705 1 97.8 23 GLU B O 1
ATOM 1408 N N . LEU B 1 24 ? 6.278 -3.31 0.247 1 97.55 24 LEU B N 1
ATOM 1409 C CA . LEU B 1 24 ? 6.112 -3.965 -1.046 1 97.55 24 LEU B CA 1
ATOM 1410 C C . LEU B 1 24 ? 5.058 -3.252 -1.886 1 97.55 24 LEU B C 1
ATOM 1412 O O . LEU B 1 24 ? 5.278 -2.984 -3.069 1 97.55 24 LEU B O 1
ATOM 1416 N N . ILE B 1 25 ? 3.958 -2.857 -1.247 1 97.2 25 ILE B N 1
ATOM 1417 C CA . ILE B 1 25 ? 2.865 -2.203 -1.958 1 97.2 25 ILE B CA 1
ATOM 1418 C C . ILE B 1 25 ? 3.206 -0.733 -2.19 1 97.2 25 ILE B C 1
ATOM 1420 O O . ILE B 1 25 ? 3.114 -0.238 -3.316 1 97.2 25 ILE B O 1
ATOM 1424 N N . ARG B 1 26 ? 3.661 -0.113 -1.226 1 96.81 26 ARG B N 1
ATOM 1425 C CA . ARG B 1 26 ? 3.792 1.34 -1.271 1 96.81 26 ARG B CA 1
ATOM 1426 C C . ARG B 1 26 ? 5.028 1.754 -2.063 1 96.81 26 ARG B C 1
ATOM 1428 O O . ARG B 1 26 ? 4.996 2.739 -2.804 1 96.81 26 ARG B O 1
ATOM 1435 N N . GLU B 1 27 ? 6.118 1.003 -1.902 1 96.73 27 GLU B N 1
ATOM 1436 C CA . GLU B 1 27 ? 7.389 1.524 -2.397 1 96.73 27 GLU B CA 1
ATOM 1437 C C . GLU B 1 27 ? 7.909 0.692 -3.566 1 96.73 27 GLU B C 1
ATOM 1439 O O . GLU B 1 27 ? 8.899 1.057 -4.203 1 96.73 27 GLU B O 1
ATOM 1444 N N . ILE B 1 28 ? 7.276 -0.422 -3.844 1 96.45 28 ILE B N 1
ATOM 1445 C CA . ILE B 1 28 ? 7.71 -1.208 -4.994 1 96.45 28 ILE B CA 1
ATOM 1446 C C . ILE B 1 28 ? 6.593 -1.259 -6.034 1 96.45 28 ILE B C 1
ATOM 1448 O O . ILE B 1 28 ? 6.754 -0.763 -7.152 1 96.45 28 ILE B O 1
ATOM 1452 N N . VAL B 1 29 ? 5.412 -1.635 -5.633 1 96.39 29 VAL B N 1
ATOM 1453 C CA . VAL B 1 29 ? 4.314 -1.836 -6.574 1 96.39 29 VAL B CA 1
ATOM 1454 C C . VAL B 1 29 ? 3.823 -0.486 -7.091 1 96.39 29 VAL B C 1
ATOM 1456 O O . VAL B 1 29 ? 3.723 -0.277 -8.302 1 96.39 29 VAL B O 1
ATOM 1459 N N . LEU B 1 30 ? 3.6 0.407 -6.174 1 95.04 30 LEU B N 1
ATOM 1460 C CA . LEU B 1 30 ? 2.994 1.691 -6.51 1 95.04 30 LEU B CA 1
ATOM 1461 C C . LEU B 1 30 ? 3.904 2.496 -7.432 1 95.04 30 LEU B C 1
ATOM 1463 O O . LEU B 1 30 ? 3.477 2.94 -8.5 1 95.04 30 LEU B O 1
ATOM 1467 N N . PRO B 1 31 ? 5.153 2.662 -7.083 1 93.9 31 PRO B N 1
ATOM 1468 C CA . PRO B 1 31 ? 6.025 3.428 -7.976 1 93.9 31 PRO B CA 1
ATOM 1469 C C . PRO B 1 31 ? 6.19 2.773 -9.345 1 93.9 31 PRO B C 1
ATOM 1471 O O . PRO B 1 31 ? 6.285 3.47 -10.359 1 93.9 31 PRO B O 1
ATOM 1474 N N . ASP B 1 32 ? 6.235 1.471 -9.323 1 92.27 32 ASP B N 1
ATOM 1475 C CA . ASP B 1 32 ? 6.375 0.757 -10.588 1 92.27 32 ASP B CA 1
ATOM 1476 C C . ASP B 1 32 ? 5.177 1.014 -11.499 1 92.27 32 ASP B C 1
ATOM 1478 O O . ASP B 1 32 ? 5.325 1.097 -12.72 1 92.27 32 ASP B O 1
ATOM 1482 N N . MET B 1 33 ? 4.059 1.151 -10.926 1 92.98 33 MET B N 1
ATOM 1483 C CA . MET B 1 33 ? 2.821 1.327 -11.68 1 92.98 33 MET B CA 1
ATOM 1484 C C . MET B 1 33 ? 2.685 2.763 -12.174 1 92.98 33 MET B C 1
ATOM 1486 O O . MET B 1 33 ? 2.18 3.001 -13.273 1 92.98 33 MET B O 1
ATOM 1490 N N . LEU B 1 34 ? 3.195 3.705 -11.413 1 91.04 34 LEU B N 1
ATOM 1491 C CA . LEU B 1 34 ? 2.894 5.105 -11.691 1 91.04 34 LEU B CA 1
ATOM 1492 C C . LEU B 1 34 ? 4.042 5.768 -12.445 1 91.04 34 LEU B C 1
ATOM 1494 O O . LEU B 1 34 ? 3.841 6.773 -13.131 1 91.04 34 LEU B O 1
ATOM 1498 N N . GLY B 1 35 ? 5.291 5.298 -12.334 1 89 35 GLY B N 1
ATOM 1499 C CA . GLY B 1 35 ? 6.44 5.817 -13.06 1 89 35 GLY B CA 1
ATOM 1500 C C . GLY B 1 35 ? 6.759 7.26 -12.717 1 89 35 GLY B C 1
ATOM 1501 O O . GLY B 1 35 ? 6.886 7.611 -11.543 1 89 35 GLY B O 1
ATOM 1502 N N . GLN B 1 36 ? 6.764 8.163 -13.734 1 90.52 36 GLN B N 1
ATOM 1503 C CA . GLN B 1 36 ? 7.269 9.523 -13.58 1 90.52 36 GLN B CA 1
ATOM 1504 C C . GLN B 1 36 ? 6.26 10.406 -12.852 1 90.52 36 GLN B C 1
ATOM 1506 O O . GLN B 1 36 ? 6.625 11.438 -12.284 1 90.52 36 GLN B O 1
ATOM 1511 N N . ASP B 1 37 ? 5.067 10.038 -12.825 1 91.88 37 ASP B N 1
ATOM 1512 C CA . ASP B 1 37 ? 4.011 10.845 -12.222 1 91.88 37 ASP B CA 1
ATOM 1513 C C . ASP B 1 37 ? 3.78 10.448 -10.765 1 91.88 37 ASP B C 1
ATOM 1515 O O . ASP B 1 37 ? 2.893 10.989 -10.102 1 91.88 37 ASP B O 1
ATOM 1519 N N . TYR B 1 38 ? 4.627 9.673 -10.305 1 92.99 38 TYR B N 1
ATOM 1520 C CA . TYR B 1 38 ? 4.44 9.077 -8.987 1 92.99 38 TYR B CA 1
ATOM 1521 C C . TYR B 1 38 ? 4.296 10.153 -7.917 1 92.99 38 TYR B C 1
ATOM 1523 O O . TYR B 1 38 ? 3.317 10.164 -7.167 1 92.99 38 TYR B O 1
ATOM 1531 N N . SER B 1 39 ? 5.223 11.131 -7.846 1 93.48 39 SER B N 1
ATOM 1532 C CA . SER B 1 39 ? 5.251 12.137 -6.789 1 93.48 39 SER B CA 1
ATOM 1533 C C . SER B 1 39 ? 3.987 12.99 -6.805 1 93.48 39 SER B C 1
ATOM 1535 O O . SER B 1 39 ? 3.334 13.16 -5.773 1 93.48 39 SER B O 1
ATOM 1537 N N . SER B 1 40 ? 3.643 13.496 -7.955 1 94.99 40 SER B N 1
ATOM 1538 C CA . SER B 1 40 ? 2.45 14.328 -8.074 1 94.99 40 SER B CA 1
ATOM 1539 C C . SER B 1 40 ? 1.189 13.537 -7.742 1 94.99 40 SER B C 1
ATOM 1541 O O . SER B 1 40 ? 0.287 14.047 -7.074 1 94.99 40 SER B O 1
ATOM 1543 N N . MET B 1 41 ? 1.163 12.321 -8.137 1 95.61 41 MET B N 1
ATOM 1544 C CA . MET B 1 41 ? -0.002 11.478 -7.889 1 95.61 41 MET B CA 1
ATOM 1545 C C . MET B 1 41 ? -0.136 11.159 -6.403 1 95.61 41 MET B C 1
ATOM 1547 O O . MET B 1 41 ? -1.245 11.141 -5.866 1 95.61 41 MET B O 1
ATOM 1551 N N . MET B 1 42 ? 0.979 11.016 -5.817 1 96.37 42 MET B N 1
ATOM 1552 C CA . MET B 1 42 ? 0.961 10.732 -4.385 1 96.37 42 MET B CA 1
ATOM 1553 C C . MET B 1 42 ? 0.461 11.938 -3.597 1 96.37 42 MET B C 1
ATOM 1555 O O . MET B 1 42 ? -0.295 11.787 -2.635 1 96.37 42 MET B O 1
ATOM 1559 N N . TYR B 1 43 ? 0.848 13.114 -4.035 1 97 43 TYR B N 1
ATOM 1560 C CA . TYR B 1 43 ? 0.374 14.327 -3.379 1 97 43 TYR B CA 1
ATOM 1561 C C . TYR B 1 43 ? -1.143 14.439 -3.471 1 97 43 TYR B C 1
ATOM 1563 O O . TYR B 1 43 ? -1.817 14.67 -2.464 1 97 43 TYR B O 1
ATOM 1571 N N . TRP B 1 44 ? -1.67 14.194 -4.544 1 96.85 44 TRP B N 1
ATOM 1572 C CA . TRP B 1 44 ? -3.111 14.291 -4.753 1 96.85 44 TRP B CA 1
ATOM 1573 C C . TRP B 1 44 ? -3.845 13.179 -4.012 1 96.85 44 TRP B C 1
ATOM 1575 O O . TRP B 1 44 ? -4.939 13.393 -3.485 1 96.85 44 TRP B O 1
ATOM 1585 N N . ALA B 1 45 ? -3.219 12.056 -4.045 1 97.17 45 ALA B N 1
ATOM 1586 C CA . ALA B 1 45 ? -3.797 10.948 -3.288 1 97.17 45 ALA B CA 1
ATOM 1587 C C . ALA B 1 45 ? -3.892 11.29 -1.803 1 97.17 45 ALA B C 1
ATOM 1589 O O . ALA B 1 45 ? -4.872 10.94 -1.141 1 97.17 45 ALA B O 1
ATOM 1590 N N . GLY B 1 46 ? -2.848 11.937 -1.333 1 97.94 46 GLY B N 1
ATOM 1591 C CA . GLY B 1 46 ? -2.877 12.389 0.049 1 97.94 46 GLY B CA 1
ATOM 1592 C C . GLY B 1 46 ? -4.008 13.357 0.337 1 97.94 46 GLY B C 1
ATOM 1593 O O . GLY B 1 46 ? -4.693 13.236 1.355 1 97.94 46 GLY B O 1
ATOM 1594 N N . LYS B 1 47 ? -4.216 14.246 -0.603 1 97.17 47 LYS B N 1
ATOM 1595 C CA . LYS B 1 47 ? -5.317 15.193 -0.45 1 97.17 47 LYS B CA 1
ATOM 1596 C C . LYS B 1 47 ? -6.662 14.473 -0.42 1 97.17 47 LYS B C 1
ATOM 1598 O O . LYS B 1 47 ? -7.515 14.775 0.418 1 97.17 47 LYS B O 1
ATOM 1603 N N . HIS B 1 48 ? -6.813 13.62 -1.292 1 97.4 48 HIS B N 1
ATOM 1604 C CA . HIS B 1 48 ? -8.069 12.88 -1.361 1 97.4 48 HIS B CA 1
ATOM 1605 C C . HIS B 1 48 ? -8.283 12.041 -0.106 1 97.4 48 HIS B C 1
ATOM 1607 O O . HIS B 1 48 ? -9.401 11.957 0.407 1 97.4 48 HIS B O 1
ATOM 1613 N N . LEU B 1 49 ? -7.239 11.416 0.298 1 97.85 49 LEU B N 1
ATOM 1614 C CA . LEU B 1 49 ? -7.327 10.613 1.512 1 97.85 49 LEU B CA 1
ATOM 1615 C C . LEU B 1 49 ? -7.76 11.466 2.699 1 97.85 49 LEU B C 1
ATOM 1617 O O . LEU B 1 49 ? -8.566 11.028 3.523 1 97.85 49 LEU B O 1
ATOM 1621 N N . ALA B 1 50 ? -7.213 12.632 2.739 1 97.73 50 ALA B N 1
ATOM 1622 C CA . ALA B 1 50 ? -7.556 13.556 3.817 1 97.73 50 ALA B CA 1
ATOM 1623 C C . ALA B 1 50 ? -9.044 13.895 3.797 1 97.73 50 ALA B C 1
ATOM 1625 O O . ALA B 1 50 ? -9.663 14.063 4.85 1 97.73 50 ALA B O 1
ATOM 1626 N N . ARG B 1 51 ? -9.623 13.984 2.649 1 96.68 51 ARG B N 1
ATOM 1627 C CA . ARG B 1 51 ? -11.043 14.294 2.515 1 96.68 51 ARG B CA 1
ATOM 1628 C C . ARG B 1 51 ? -11.905 13.133 2.999 1 96.68 51 ARG B C 1
ATOM 1630 O O . ARG B 1 51 ? -12.988 13.344 3.547 1 96.68 51 ARG B O 1
ATOM 1637 N N . LYS B 1 52 ? -11.395 11.992 2.83 1 96.07 52 LYS B N 1
ATOM 1638 C CA . LYS B 1 52 ? -12.136 10.803 3.243 1 96.07 52 LYS B CA 1
ATOM 1639 C C . LYS B 1 52 ? -11.994 10.56 4.742 1 96.07 52 LYS B C 1
ATOM 1641 O O . LYS B 1 52 ? -12.89 9.994 5.372 1 96.07 52 LYS B O 1
ATOM 1646 N N . PHE B 1 53 ? -10.88 10.968 5.226 1 96.92 53 PHE B N 1
ATOM 1647 C CA . PHE B 1 53 ? -10.574 10.771 6.638 1 96.92 53 PHE B CA 1
ATOM 1648 C C . PHE B 1 53 ? -10.236 12.097 7.309 1 96.92 53 PHE B C 1
ATOM 1650 O O . PHE B 1 53 ? -9.115 12.291 7.784 1 96.92 53 PHE B O 1
ATOM 1657 N N . PRO B 1 54 ? -11.185 12.917 7.406 1 97.15 54 PRO B N 1
ATOM 1658 C CA . PRO B 1 54 ? -10.922 14.225 8.012 1 97.15 54 PRO B CA 1
ATOM 1659 C C . PRO B 1 54 ? -10.616 14.133 9.505 1 97.15 54 PRO B C 1
ATOM 1661 O O . PRO B 1 54 ? -11.22 13.323 10.214 1 97.15 54 PRO B O 1
ATOM 1664 N N . LEU B 1 55 ? -9.672 14.903 9.939 1 96.92 55 LEU B N 1
ATOM 1665 C CA . LEU B 1 55 ? -9.303 14.992 11.347 1 96.92 55 LEU B CA 1
ATOM 1666 C C . LEU B 1 55 ? -9.844 16.275 11.971 1 96.92 55 LEU B C 1
ATOM 1668 O O . LEU B 1 55 ? -10.123 17.245 11.262 1 96.92 55 LEU B O 1
ATOM 1672 N N . GLU B 1 56 ? -9.972 16.252 13.246 1 95.19 56 GLU B N 1
ATOM 1673 C CA . GLU B 1 56 ? -10.589 17.383 13.933 1 95.19 56 GLU B CA 1
ATOM 1674 C C . GLU B 1 56 ? -9.57 18.485 14.208 1 95.19 56 GLU B C 1
ATOM 1676 O O . GLU B 1 56 ? -9.925 19.664 14.273 1 95.19 56 GLU B O 1
ATOM 1681 N N . SER B 1 57 ? -8.327 18.09 14.475 1 94.65 57 SER B N 1
ATOM 1682 C CA . SER B 1 57 ? -7.275 19.059 14.767 1 94.65 57 SER B CA 1
ATOM 1683 C C . SER B 1 57 ? -5.901 18.51 14.399 1 94.65 57 SER B C 1
ATOM 1685 O O . SER B 1 57 ? -5.734 17.3 14.232 1 94.65 57 SER B O 1
ATOM 1687 N N . TRP B 1 58 ? -4.964 19.455 14.318 1 91.99 58 TRP B N 1
ATOM 1688 C CA . TRP B 1 58 ? -3.614 19.046 13.947 1 91.99 58 TRP B CA 1
ATOM 1689 C C . TRP B 1 58 ? -2.991 18.175 15.032 1 91.99 58 TRP B C 1
ATOM 1691 O O . TRP B 1 58 ? -2.065 17.405 14.764 1 91.99 58 TRP B O 1
ATOM 1701 N N . GLU B 1 59 ? -3.468 18.22 16.248 1 94.47 59 GLU B N 1
ATOM 1702 C CA . GLU B 1 59 ? -2.979 17.402 17.353 1 94.47 59 GLU B CA 1
ATOM 1703 C C . GLU B 1 59 ? -3.249 15.921 17.106 1 94.47 59 GLU B C 1
ATOM 1705 O O . GLU B 1 59 ? -2.646 15.059 17.748 1 94.47 59 GLU B O 1
ATOM 1710 N N . GLU B 1 60 ? -4.114 15.608 16.117 1 97.03 60 GLU B N 1
ATOM 1711 C CA . GLU B 1 60 ? -4.475 14.229 15.803 1 97.03 60 GLU B CA 1
ATOM 1712 C C . GLU B 1 60 ? -3.551 13.646 14.737 1 97.03 60 GLU B C 1
ATOM 1714 O O . GLU B 1 60 ? -3.557 12.437 14.497 1 97.03 60 GLU B O 1
ATOM 1719 N N . PHE B 1 61 ? -2.715 14.527 14.187 1 97.67 61 PHE B N 1
ATOM 1720 C CA . PHE B 1 61 ? -1.888 14.091 13.068 1 97.67 61 PHE B CA 1
ATOM 1721 C C . PHE B 1 61 ? -0.972 12.947 13.486 1 97.67 61 PHE B C 1
ATOM 1723 O O . PHE B 1 61 ? -0.93 11.906 12.827 1 97.67 61 PHE B O 1
ATOM 1730 N N . PRO B 1 62 ? -0.327 13.071 14.617 1 97.9 62 PRO B N 1
ATOM 1731 C CA . PRO B 1 62 ? 0.611 12.011 14.993 1 97.9 62 PRO B CA 1
ATOM 1732 C C . PRO B 1 62 ? -0.065 10.65 15.142 1 97.9 62 PRO B C 1
ATOM 1734 O O . PRO B 1 62 ? 0.472 9.637 14.686 1 97.9 62 PRO B O 1
ATOM 1737 N N . ALA B 1 63 ? -1.207 10.657 15.737 1 97.67 63 ALA B N 1
ATOM 1738 C CA . ALA B 1 63 ? -1.921 9.398 15.932 1 97.67 63 ALA B CA 1
ATOM 1739 C C . ALA B 1 63 ? -2.313 8.777 14.595 1 97.67 63 ALA B C 1
ATOM 1741 O O . ALA B 1 63 ? -2.184 7.565 14.405 1 97.67 63 ALA B O 1
ATOM 1742 N N . PHE B 1 64 ? -2.823 9.567 13.692 1 97.91 64 PHE B N 1
ATOM 1743 C CA . PHE B 1 64 ? -3.203 9.057 12.379 1 97.91 64 PHE B CA 1
ATOM 1744 C C . PHE B 1 64 ? -1.987 8.517 11.636 1 97.91 64 PHE B C 1
ATOM 1746 O O . PHE B 1 64 ? -2.059 7.461 11.003 1 97.91 64 PHE B O 1
ATOM 1753 N N . PHE B 1 65 ? -0.905 9.247 11.69 1 98.42 65 PHE B N 1
ATOM 1754 C CA . PHE B 1 65 ? 0.316 8.851 11 1 98.42 65 PHE B CA 1
ATOM 1755 C C . PHE B 1 65 ? 0.81 7.5 11.503 1 98.42 65 PHE B C 1
ATOM 1757 O O . PHE B 1 65 ? 1.278 6.672 10.719 1 98.42 65 PHE B O 1
ATOM 1764 N N . GLU B 1 66 ? 0.715 7.331 12.748 1 96.94 66 GLU B N 1
ATOM 1765 C CA . GLU B 1 66 ? 1.111 6.057 13.341 1 96.94 66 GLU B CA 1
ATOM 1766 C C . GLU B 1 66 ? 0.201 4.924 12.874 1 96.94 66 GLU B C 1
ATOM 1768 O O . GLU B 1 66 ? 0.681 3.862 12.472 1 96.94 66 GLU B O 1
ATOM 1773 N N . GLU B 1 67 ? -1.053 5.156 12.84 1 96.47 67 GLU B N 1
ATOM 1774 C CA . GLU B 1 67 ? -2.027 4.142 12.448 1 96.47 67 GLU B CA 1
ATOM 1775 C C . GLU B 1 67 ? -1.9 3.797 10.967 1 96.47 67 GLU B C 1
ATOM 1777 O O . GLU B 1 67 ? -2.105 2.647 10.572 1 96.47 67 GLU B O 1
ATOM 1782 N N . ALA B 1 68 ? -1.568 4.808 10.206 1 97.5 68 ALA B N 1
ATOM 1783 C CA . ALA B 1 68 ? -1.469 4.647 8.757 1 97.5 68 ALA B CA 1
ATOM 1784 C C . ALA B 1 68 ? -0.125 4.041 8.364 1 97.5 68 ALA B C 1
ATOM 1786 O O . ALA B 1 68 ? 0.112 3.753 7.188 1 97.5 68 ALA B O 1
ATOM 1787 N N . GLY B 1 69 ? 0.765 3.896 9.34 1 96.64 69 GLY B N 1
ATOM 1788 C CA . GLY B 1 69 ? 2.071 3.318 9.07 1 96.64 69 GLY B CA 1
ATOM 1789 C C . GLY B 1 69 ? 3.033 4.295 8.42 1 96.64 69 GLY B C 1
ATOM 1790 O O . GLY B 1 69 ? 3.957 3.887 7.714 1 96.64 69 GLY B O 1
ATOM 1791 N N . TRP B 1 70 ? 2.808 5.613 8.604 1 98.04 70 TRP B N 1
ATOM 1792 C CA . TRP B 1 70 ? 3.608 6.63 7.93 1 98.04 70 TRP B CA 1
ATOM 1793 C C . TRP B 1 70 ? 4.823 7.011 8.768 1 98.04 70 TRP B C 1
ATOM 1795 O O . TRP B 1 70 ? 5.714 7.722 8.296 1 98.04 70 TRP B O 1
ATOM 1805 N N . GLY B 1 71 ? 4.883 6.504 10 1 97.41 71 GLY B N 1
ATOM 1806 C CA . GLY B 1 71 ? 5.986 6.827 10.89 1 97.41 71 GLY B CA 1
ATOM 1807 C C . GLY B 1 71 ? 5.568 7.681 12.073 1 97.41 71 GLY B C 1
ATOM 1808 O O . GLY B 1 71 ? 4.375 7.845 12.335 1 97.41 71 GLY B O 1
ATOM 1809 N N . THR B 1 72 ? 6.538 8.098 12.833 1 98.14 72 THR B N 1
ATOM 1810 C CA . THR B 1 72 ? 6.324 8.944 14.003 1 98.14 72 THR B CA 1
ATOM 1811 C C . THR B 1 72 ? 6.417 10.42 13.628 1 98.14 72 THR B C 1
ATOM 1813 O O . THR B 1 72 ? 7.472 10.892 13.199 1 98.14 72 THR B O 1
ATOM 1816 N N . LEU B 1 73 ? 5.312 11.07 13.817 1 98.16 73 LEU B N 1
ATOM 1817 C CA . LEU B 1 73 ? 5.231 12.489 13.491 1 98.16 73 LEU B CA 1
ATOM 1818 C C . LEU B 1 73 ? 5.294 13.342 14.753 1 98.16 73 LEU B C 1
ATOM 1820 O O . LEU B 1 73 ? 4.584 13.074 15.725 1 98.16 73 LEU B O 1
ATOM 1824 N N . THR B 1 74 ? 6.158 14.339 14.73 1 98 74 THR B N 1
ATOM 1825 C CA . THR B 1 74 ? 6.292 15.242 15.868 1 98 74 THR B CA 1
ATOM 1826 C C . THR B 1 74 ? 6.181 16.696 15.42 1 98 74 THR B C 1
ATOM 1828 O O . THR B 1 74 ? 6.831 17.106 14.456 1 98 74 THR B O 1
ATOM 1831 N N . ASN B 1 75 ? 5.386 17.414 16.101 1 96.03 75 ASN B N 1
ATOM 1832 C CA . ASN B 1 75 ? 5.315 18.847 15.837 1 96.03 75 ASN B CA 1
ATOM 1833 C C . ASN B 1 75 ? 6.536 19.579 16.387 1 96.03 75 ASN B C 1
ATOM 1835 O O . ASN B 1 75 ? 6.831 19.495 17.58 1 96.03 75 ASN B O 1
ATOM 1839 N N . VAL B 1 76 ? 7.169 20.313 15.543 1 95.69 76 VAL B N 1
ATOM 1840 C CA . VAL B 1 76 ? 8.417 20.911 16.006 1 95.69 76 VAL B CA 1
ATOM 1841 C C . VAL B 1 76 ? 8.305 22.434 15.968 1 95.69 76 VAL B C 1
ATOM 1843 O O . VAL B 1 76 ? 9.1 23.136 16.598 1 95.69 76 VAL B O 1
ATOM 1846 N N . SER B 1 77 ? 7.372 23.006 15.173 1 93.77 77 SER B N 1
ATOM 1847 C CA . SER B 1 77 ? 7.217 24.455 15.102 1 93.77 77 SER B CA 1
ATOM 1848 C C . SER B 1 77 ? 5.783 24.841 14.754 1 93.77 77 SER B C 1
ATOM 1850 O O . SER B 1 77 ? 5.166 24.232 13.877 1 93.77 77 SER B O 1
ATOM 1852 N N . THR B 1 78 ? 5.286 25.744 15.557 1 89.62 78 THR B N 1
ATOM 1853 C CA . THR B 1 78 ? 3.971 26.312 15.285 1 89.62 78 THR B CA 1
ATOM 1854 C C . THR B 1 78 ? 4.054 27.831 15.156 1 89.62 78 THR B C 1
ATOM 1856 O O . THR B 1 78 ? 4.467 28.516 16.093 1 89.62 78 THR B O 1
ATOM 1859 N N . LYS B 1 79 ? 3.897 28.306 13.956 1 88 79 LYS B N 1
ATOM 1860 C CA . LYS B 1 79 ? 3.834 29.739 13.686 1 88 79 LYS B CA 1
ATOM 1861 C C . LYS B 1 79 ? 2.443 30.148 13.21 1 88 79 LYS B C 1
ATOM 1863 O O . LYS B 1 79 ? 1.561 29.301 13.053 1 88 79 LYS B O 1
ATOM 1868 N N . LYS B 1 80 ? 2.068 31.436 13.142 1 83.54 80 LYS B N 1
ATOM 1869 C CA . LYS B 1 80 ? 0.742 31.962 12.832 1 83.54 80 LYS B CA 1
ATOM 1870 C C . LYS B 1 80 ? 0.165 31.296 11.586 1 83.54 80 LYS B C 1
ATOM 1872 O O . LYS B 1 80 ? -1.02 30.958 11.549 1 83.54 80 LYS B O 1
ATOM 1877 N N . GLN B 1 81 ? 0.928 31.079 10.507 1 88.96 81 GLN B N 1
ATOM 1878 C CA . GLN B 1 81 ? 0.402 30.513 9.269 1 88.96 81 GLN B CA 1
ATOM 1879 C C . GLN B 1 81 ? 1.29 29.38 8.762 1 88.96 81 GLN B C 1
ATOM 1881 O O . GLN B 1 81 ? 1.46 29.212 7.553 1 88.96 81 GLN B O 1
ATOM 1886 N N . GLU B 1 82 ? 1.898 28.731 9.755 1 92.2 82 GLU B N 1
ATOM 1887 C CA . GLU B 1 82 ? 2.827 27.682 9.346 1 92.2 82 GLU B CA 1
ATOM 1888 C C . GLU B 1 82 ? 2.994 26.635 10.443 1 92.2 82 GLU B C 1
ATOM 1890 O O . GLU B 1 82 ? 3.091 26.975 11.624 1 92.2 82 GLU B O 1
ATOM 1895 N N . LEU B 1 83 ? 2.934 25.436 10.075 1 94.01 83 LEU B N 1
ATOM 1896 C CA . LEU B 1 83 ? 3.25 24.312 10.951 1 94.01 83 LEU B CA 1
ATOM 1897 C C . LEU B 1 83 ? 4.389 23.477 10.375 1 94.01 83 LEU B C 1
ATOM 1899 O O . LEU B 1 83 ? 4.46 23.27 9.161 1 94.01 83 LEU B O 1
ATOM 1903 N N . GLU B 1 84 ? 5.232 23.019 11.26 1 96.75 84 GLU B N 1
ATOM 1904 C CA . GLU B 1 84 ? 6.342 22.164 10.852 1 96.75 84 GLU B CA 1
ATOM 1905 C C . GLU B 1 84 ? 6.37 20.871 11.663 1 96.75 84 GLU B C 1
ATOM 1907 O O . GLU B 1 84 ? 6.299 20.903 12.894 1 96.75 84 GLU B O 1
ATOM 1912 N N . PHE B 1 85 ? 6.499 19.783 10.962 1 97.61 85 PHE B N 1
ATOM 1913 C CA . PHE B 1 85 ? 6.561 18.462 11.577 1 97.61 85 PHE B CA 1
ATOM 1914 C C . PHE B 1 85 ? 7.829 17.729 11.157 1 97.61 85 PHE B C 1
ATOM 1916 O O . PHE B 1 85 ? 8.347 17.951 10.061 1 97.61 85 PHE B O 1
ATOM 1923 N N . GLU B 1 86 ? 8.257 16.9 12.058 1 98.42 86 GLU B N 1
ATOM 1924 C CA . GLU B 1 86 ? 9.319 15.955 11.727 1 98.42 86 GLU B CA 1
ATOM 1925 C C . GLU B 1 86 ? 8.795 14.522 11.704 1 98.42 86 GLU B C 1
ATOM 1927 O O . GLU B 1 86 ? 8.014 14.127 12.571 1 98.42 86 GLU B O 1
ATOM 1932 N N . LEU B 1 87 ? 9.196 13.837 10.695 1 98.35 87 LEU B N 1
ATOM 1933 C CA . LEU B 1 87 ? 8.778 12.455 10.483 1 98.35 87 LEU B CA 1
ATOM 1934 C C . LEU B 1 87 ? 9.973 11.51 10.545 1 98.35 87 LEU B C 1
ATOM 1936 O O . LEU B 1 87 ? 10.983 11.735 9.874 1 98.35 87 LEU B O 1
ATOM 1940 N N . GLU B 1 88 ? 9.813 10.513 11.391 1 98.04 88 GLU B N 1
ATOM 1941 C CA . GLU B 1 88 ? 10.89 9.54 11.547 1 98.04 88 GLU B CA 1
ATOM 1942 C C . GLU B 1 88 ? 10.338 8.143 11.818 1 98.04 88 GLU B C 1
ATOM 1944 O O . GLU B 1 88 ? 9.122 7.954 11.892 1 98.04 88 GLU B O 1
ATOM 1949 N N . GLY B 1 89 ? 11.297 7.147 11.889 1 96.78 89 GLY B N 1
ATOM 1950 C CA . GLY B 1 89 ? 10.944 5.756 12.124 1 96.78 89 GLY B CA 1
ATOM 1951 C C . GLY B 1 89 ? 11.774 4.784 11.307 1 96.78 89 GLY B C 1
ATOM 1952 O O . GLY B 1 89 ? 12.472 5.187 10.375 1 96.78 89 GLY B O 1
ATOM 1953 N N . PRO B 1 90 ? 11.614 3.579 11.66 1 96.56 90 PRO B N 1
ATOM 1954 C CA . PRO B 1 90 ? 12.462 2.575 11.012 1 96.56 90 PRO B CA 1
ATOM 1955 C C . PRO B 1 90 ? 12.207 2.468 9.511 1 96.56 90 PRO B C 1
ATOM 1957 O O . PRO B 1 90 ? 13.148 2.292 8.732 1 96.56 90 PRO B O 1
ATOM 1960 N N . ILE B 1 91 ? 10.979 2.533 9.107 1 96.58 91 ILE B N 1
ATOM 1961 C CA . ILE B 1 91 ? 10.641 2.425 7.692 1 96.58 91 ILE B CA 1
ATOM 1962 C C . ILE B 1 91 ? 11.179 3.639 6.939 1 96.58 91 ILE B C 1
ATOM 1964 O O . ILE B 1 91 ? 11.718 3.505 5.837 1 96.58 91 ILE B O 1
ATOM 1968 N N . ILE B 1 92 ? 11.025 4.769 7.523 1 96.97 92 ILE B N 1
ATOM 1969 C CA . ILE B 1 92 ? 11.519 6.012 6.941 1 96.97 92 ILE B CA 1
ATOM 1970 C C . ILE B 1 92 ? 13.041 5.964 6.837 1 96.97 92 ILE B C 1
ATOM 1972 O O . ILE B 1 92 ? 13.611 6.326 5.806 1 96.97 92 ILE B O 1
ATOM 1976 N N . SER B 1 93 ? 13.687 5.524 7.892 1 97.14 93 SER B N 1
ATOM 1977 C CA . SER B 1 93 ? 15.142 5.405 7.906 1 97.14 93 SER B CA 1
ATOM 1978 C C . SER B 1 93 ? 15.633 4.494 6.786 1 97.14 93 SER B C 1
ATOM 1980 O O . SER B 1 93 ? 16.64 4.785 6.139 1 97.14 93 SER B O 1
ATOM 1982 N N . ASN B 1 94 ? 14.948 3.391 6.606 1 97.36 94 ASN B N 1
ATOM 1983 C CA . ASN B 1 94 ? 15.319 2.468 5.539 1 97.36 94 ASN B CA 1
ATOM 1984 C C . ASN B 1 94 ? 15.185 3.117 4.164 1 97.36 94 ASN B C 1
ATOM 1986 O O . ASN B 1 94 ? 16.05 2.943 3.304 1 97.36 94 ASN B O 1
ATOM 1990 N N . ARG B 1 95 ? 14.064 3.85 3.935 1 97.26 95 ARG B N 1
ATOM 1991 C CA . ARG B 1 95 ? 13.874 4.551 2.67 1 97.26 95 ARG B CA 1
ATOM 1992 C C . ARG B 1 95 ? 14.983 5.572 2.437 1 97.26 95 ARG B C 1
ATOM 1994 O O . ARG B 1 95 ? 15.551 5.641 1.345 1 97.26 95 ARG B O 1
ATOM 2001 N N . LEU B 1 96 ? 15.291 6.316 3.485 1 97.24 96 LEU B N 1
ATOM 2002 C CA . LEU B 1 96 ? 16.294 7.37 3.379 1 97.24 96 LEU B CA 1
ATOM 2003 C C . LEU B 1 96 ? 17.671 6.783 3.089 1 97.24 96 LEU B C 1
ATOM 2005 O O . LEU B 1 96 ? 18.477 7.397 2.385 1 97.24 96 LEU B O 1
ATOM 2009 N N . LYS B 1 97 ? 17.899 5.637 3.578 1 96.48 97 LYS B N 1
ATOM 2010 C CA . LYS B 1 97 ? 19.211 5.011 3.449 1 96.48 97 LYS B CA 1
ATOM 2011 C C . LYS B 1 97 ? 19.37 4.343 2.086 1 96.48 97 LYS B C 1
ATOM 2013 O O . LYS B 1 97 ? 20.444 4.397 1.483 1 96.48 97 LYS B O 1
ATOM 2018 N N . TYR B 1 98 ? 18.301 3.746 1.557 1 96.59 98 TYR B N 1
ATOM 2019 C CA . TYR B 1 98 ? 18.524 2.825 0.448 1 96.59 98 TYR B CA 1
ATOM 2020 C C . TYR B 1 98 ? 17.82 3.31 -0.813 1 96.59 98 TYR B C 1
ATOM 2022 O O . TYR B 1 98 ? 18.076 2.803 -1.908 1 96.59 98 TYR B O 1
ATOM 2030 N N . GLN B 1 99 ? 16.91 4.277 -0.711 1 94.98 99 GLN B N 1
ATOM 2031 C CA . GLN B 1 99 ? 16.272 4.825 -1.903 1 94.98 99 GLN B CA 1
ATOM 2032 C C . GLN B 1 99 ? 16.997 6.077 -2.388 1 94.98 99 GLN B C 1
ATOM 2034 O O . GLN B 1 99 ? 17.407 6.915 -1.582 1 94.98 99 GLN B O 1
ATOM 2039 N N . LYS B 1 100 ? 17.089 6.182 -3.614 1 91.71 100 LYS B N 1
ATOM 2040 C CA . LYS B 1 100 ? 17.738 7.351 -4.201 1 91.71 100 LYS B CA 1
ATOM 2041 C C . LYS B 1 100 ? 16.879 8.601 -4.029 1 91.71 100 LYS B C 1
ATOM 2043 O O . LYS B 1 100 ? 17.386 9.662 -3.661 1 91.71 100 LYS B O 1
ATOM 2048 N N . GLU B 1 101 ? 15.558 8.47 -4.358 1 91.81 101 GLU B N 1
ATOM 2049 C CA . GLU B 1 101 ? 14.625 9.589 -4.264 1 91.81 101 GLU B CA 1
ATOM 2050 C C . GLU B 1 101 ? 13.357 9.189 -3.515 1 91.81 101 GLU B C 1
ATOM 2052 O O . GLU B 1 101 ? 12.298 9.018 -4.123 1 91.81 101 GLU B O 1
ATOM 2057 N N . PRO B 1 102 ? 13.524 9.103 -2.18 1 94.77 102 PRO B N 1
ATOM 2058 C CA . PRO B 1 102 ? 12.318 8.755 -1.425 1 94.77 102 PRO B CA 1
ATOM 2059 C C . PRO B 1 102 ? 11.214 9.801 -1.563 1 94.77 102 PRO B C 1
ATOM 2061 O O . PRO B 1 102 ? 11.5 10.997 -1.664 1 94.77 102 PRO B O 1
ATOM 2064 N N . CYS B 1 103 ? 9.99 9.364 -1.55 1 94.82 103 CYS B N 1
ATOM 2065 C CA . CYS B 1 103 ? 8.837 10.225 -1.789 1 94.82 103 CYS B CA 1
ATOM 2066 C C . CYS B 1 103 ? 7.939 10.287 -0.56 1 94.82 103 CYS B C 1
ATOM 2068 O O . CYS B 1 103 ? 7.516 9.253 -0.042 1 94.82 103 CYS B O 1
ATOM 2070 N N . PHE B 1 104 ? 7.619 11.502 -0.124 1 97.62 104 PHE B N 1
ATOM 2071 C CA . PHE B 1 104 ? 6.729 11.684 1.016 1 97.62 104 PHE B CA 1
ATOM 2072 C C . PHE B 1 104 ? 5.589 12.633 0.668 1 97.62 104 PHE B C 1
ATOM 2074 O O . PHE B 1 104 ? 5.103 13.37 1.528 1 97.62 104 PHE B O 1
ATOM 2081 N N . GLN B 1 105 ? 5.235 12.566 -0.577 1 96.79 105 GLN B N 1
ATOM 2082 C CA . GLN B 1 105 ? 4.215 13.473 -1.093 1 96.79 105 GLN B CA 1
ATOM 2083 C C . GLN B 1 105 ? 2.823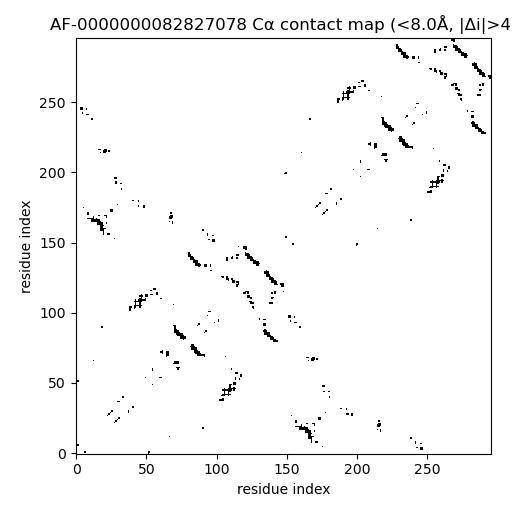 13.06 -0.623 1 96.79 105 GLN B C 1
ATOM 2085 O O . GLN B 1 105 ? 1.95 13.909 -0.433 1 96.79 105 GLN B O 1
ATOM 2090 N N . LEU B 1 106 ? 2.611 11.822 -0.393 1 97.68 106 LEU B N 1
ATOM 2091 C CA . LEU B 1 106 ? 1.347 11.382 0.188 1 97.68 106 LEU B CA 1
ATOM 2092 C C . LEU B 1 106 ? 1.095 12.07 1.526 1 97.68 106 LEU B C 1
ATOM 2094 O O . LEU B 1 106 ? 0.017 12.624 1.751 1 97.68 106 LEU B O 1
ATOM 2098 N N . GLU B 1 107 ? 2.089 12.01 2.37 1 98.25 107 GLU B N 1
ATOM 2099 C CA . GLU B 1 107 ? 2.017 12.612 3.697 1 98.25 107 GLU B CA 1
ATOM 2100 C C . GLU B 1 107 ? 1.834 14.125 3.608 1 98.25 107 GLU B C 1
ATOM 2102 O O . GLU B 1 107 ? 1.015 14.7 4.328 1 98.25 107 GLU B O 1
ATOM 2107 N N . ALA B 1 108 ? 2.584 14.708 2.679 1 97.67 108 ALA B N 1
ATOM 2108 C CA . ALA B 1 108 ? 2.513 16.155 2.498 1 97.67 108 ALA B CA 1
ATOM 2109 C C . ALA B 1 108 ? 1.125 16.582 2.03 1 97.67 108 ALA B C 1
ATOM 2111 O O . ALA B 1 108 ? 0.547 17.531 2.565 1 97.67 108 ALA B O 1
ATOM 2112 N N . GLY B 1 109 ? 0.651 15.896 1.05 1 97.74 109 GLY B N 1
ATOM 2113 C CA . GLY B 1 109 ? -0.683 16.203 0.56 1 97.74 109 GLY B CA 1
ATOM 2114 C C . GLY B 1 109 ? -1.76 16.031 1.614 1 97.74 109 GLY B C 1
ATOM 2115 O O . GLY B 1 109 ? -2.685 16.842 1.702 1 97.74 109 GLY B O 1
ATOM 2116 N N . PHE B 1 110 ? -1.621 14.986 2.328 1 98.32 110 PHE B N 1
ATOM 2117 C CA . PHE B 1 110 ? -2.579 14.713 3.393 1 98.32 110 PHE B CA 1
ATOM 2118 C C . PHE B 1 110 ? -2.617 15.861 4.394 1 98.32 110 PHE B C 1
ATOM 2120 O O . PHE B 1 110 ? -3.692 16.35 4.746 1 98.32 110 PHE B O 1
ATOM 2127 N N . ILE B 1 111 ? -1.48 16.331 4.828 1 97.59 111 ILE B N 1
ATOM 2128 C CA . ILE B 1 111 ? -1.375 17.404 5.812 1 97.59 111 ILE B CA 1
ATOM 2129 C C . ILE B 1 111 ? -1.945 18.695 5.231 1 97.59 111 ILE B C 1
ATOM 2131 O O . ILE B 1 111 ? -2.71 19.398 5.895 1 97.59 111 ILE B O 1
ATOM 2135 N N . ALA B 1 112 ? -1.579 19.005 4.018 1 97.02 112 ALA B N 1
ATOM 2136 C CA . ALA B 1 112 ? -2.056 20.221 3.365 1 97.02 112 ALA B CA 1
ATOM 2137 C C . ALA B 1 112 ? -3.581 20.267 3.337 1 97.02 112 ALA B C 1
ATOM 2139 O O . ALA B 1 112 ? -4.184 21.281 3.694 1 97.02 112 ALA B O 1
ATOM 2140 N N . GLU B 1 113 ? -4.161 19.211 2.939 1 97.2 113 GLU B N 1
ATOM 2141 C CA . GLU B 1 113 ? -5.615 19.169 2.809 1 97.2 113 GLU B CA 1
ATOM 2142 C C . GLU B 1 113 ? -6.293 19.206 4.175 1 97.2 113 GLU B C 1
ATOM 2144 O O . GLU B 1 113 ? -7.35 19.821 4.333 1 97.2 113 GLU B O 1
ATOM 2149 N N . GLN B 1 114 ? -5.677 18.501 5.126 1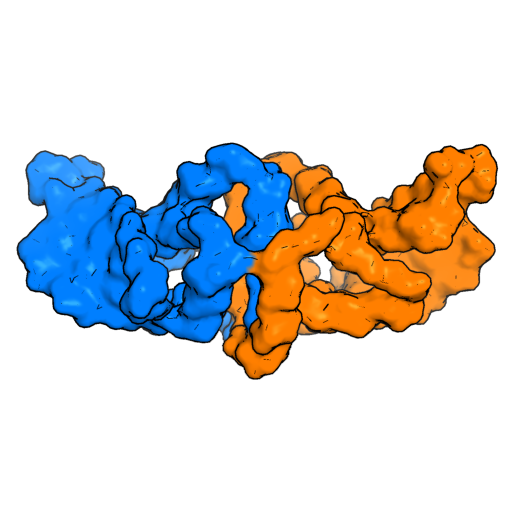 97.17 114 GLN B N 1
ATOM 2150 C CA . GLN B 1 114 ? -6.239 18.551 6.472 1 97.17 114 GLN B CA 1
ATOM 2151 C C . GLN B 1 114 ? -6.293 19.984 6.992 1 97.17 114 GLN B C 1
ATOM 2153 O O . GLN B 1 114 ? -7.309 20.412 7.545 1 97.17 114 GLN B O 1
ATOM 2158 N N . ILE B 1 115 ? -5.25 20.713 6.792 1 95.31 115 ILE B N 1
ATOM 2159 C CA . ILE B 1 115 ? -5.179 22.097 7.246 1 95.31 115 ILE B CA 1
ATOM 2160 C C . ILE B 1 115 ? -6.172 22.95 6.459 1 95.31 115 ILE B C 1
ATOM 2162 O O . ILE B 1 115 ? -6.83 23.827 7.024 1 95.31 115 ILE B O 1
ATOM 2166 N N . GLN B 1 116 ? -6.213 22.673 5.223 1 94.76 116 GLN B N 1
ATOM 2167 C CA . GLN B 1 116 ? -7.171 23.398 4.395 1 94.76 116 GLN B CA 1
ATOM 2168 C C . GLN B 1 116 ? -8.6 23.172 4.88 1 94.76 116 GLN B C 1
ATOM 2170 O O . GLN B 1 116 ? -9.391 24.114 4.958 1 94.76 116 GLN B O 1
ATOM 2175 N N . LEU B 1 117 ? -8.912 21.968 5.196 1 94.19 117 LEU B N 1
ATOM 2176 C CA . LEU B 1 117 ? -10.246 21.629 5.68 1 94.19 117 LEU B CA 1
ATOM 2177 C C . LEU B 1 117 ? -10.52 22.291 7.027 1 94.19 117 LEU B C 1
ATOM 2179 O O . LEU B 1 117 ? -11.641 22.732 7.29 1 94.19 117 LEU B O 1
ATOM 2183 N N . MET B 1 118 ? -9.565 22.356 7.835 1 91.53 118 MET B N 1
ATOM 2184 C CA . MET B 1 118 ? -9.719 22.902 9.18 1 91.53 118 MET B CA 1
ATOM 2185 C C . MET B 1 118 ? -9.842 24.421 9.141 1 91.53 118 MET B C 1
ATOM 2187 O O . MET B 1 118 ? -10.651 25.002 9.868 1 91.53 118 MET B O 1
ATOM 2191 N N . ASN B 1 119 ? -9.054 25.049 8.296 1 88.32 119 ASN B N 1
ATOM 2192 C CA . ASN B 1 119 ? -8.953 26.504 8.291 1 88.32 119 ASN B CA 1
ATOM 2193 C C . ASN B 1 119 ? -9.815 27.122 7.194 1 88.32 119 ASN B C 1
ATOM 2195 O O . ASN B 1 119 ? -9.998 28.34 7.155 1 88.32 119 ASN B O 1
ATOM 2199 N N . GLU B 1 120 ? -10.293 26.286 6.317 1 87.34 120 GLU B N 1
ATOM 2200 C CA . GLU B 1 120 ? -11.054 26.755 5.163 1 87.34 120 GLU B CA 1
ATOM 2201 C C . GLU B 1 120 ? -10.229 27.715 4.311 1 87.34 120 GLU B C 1
ATOM 2203 O O . GLU B 1 120 ? -10.738 28.738 3.849 1 87.34 120 GLU B O 1
ATOM 2208 N N . GLN B 1 121 ? -8.947 27.593 4.381 1 88.23 121 GLN B N 1
ATOM 2209 C CA . GLN B 1 121 ? -7.991 28.346 3.576 1 88.23 121 GLN B CA 1
ATOM 2210 C C . GLN B 1 121 ? -7.098 27.411 2.765 1 88.23 121 GLN B C 1
ATOM 2212 O O . GLN B 1 121 ? -6.759 26.317 3.222 1 88.23 121 GLN B O 1
ATOM 2217 N N . ILE B 1 122 ? -6.725 27.907 1.655 1 88.67 122 ILE B N 1
ATOM 2218 C CA . ILE B 1 122 ? -5.829 27.11 0.824 1 88.67 122 ILE B CA 1
ATOM 2219 C C . ILE B 1 122 ? -4.514 26.873 1.563 1 88.67 122 ILE B C 1
ATOM 2221 O O . ILE B 1 122 ? -3.949 27.799 2.15 1 88.67 122 ILE B O 1
ATOM 2225 N N . ALA B 1 123 ? -4.129 25.665 1.608 1 92.29 123 ALA B N 1
ATOM 2226 C CA . ALA B 1 123 ? -2.886 25.281 2.272 1 92.29 123 ALA B CA 1
ATOM 2227 C C . ALA B 1 123 ? -1.991 24.473 1.337 1 92.29 123 ALA B C 1
ATOM 2229 O O . ALA B 1 123 ? -2.484 23.715 0.498 1 92.29 123 ALA B O 1
ATOM 2230 N N . GLU B 1 124 ? -0.714 24.682 1.452 1 91.82 124 GLU B N 1
ATOM 2231 C CA . GLU B 1 124 ? 0.294 23.919 0.721 1 91.82 124 GLU B CA 1
ATOM 2232 C C . GLU B 1 124 ? 1.344 23.343 1.667 1 91.82 124 GLU B C 1
ATOM 2234 O O . GLU B 1 124 ? 1.658 23.947 2.695 1 91.82 124 GLU B O 1
ATOM 2239 N N . SER B 1 125 ? 1.754 22.197 1.272 1 92.35 125 SER B N 1
ATOM 2240 C CA . SER B 1 125 ? 2.783 21.545 2.076 1 92.35 125 SER B CA 1
ATOM 2241 C C . SER B 1 125 ? 3.976 21.135 1.22 1 92.35 125 SER B C 1
ATOM 2243 O O . SER B 1 125 ? 3.828 20.87 0.026 1 92.35 125 SER B O 1
ATOM 2245 N N . TYR B 1 126 ? 5.094 21.126 1.904 1 91.15 126 TYR B N 1
ATOM 2246 C CA . TYR B 1 126 ? 6.297 20.645 1.234 1 91.15 126 TYR B CA 1
ATOM 2247 C C . TYR B 1 126 ? 7.123 19.762 2.163 1 91.15 126 TYR B C 1
ATOM 2249 O O . TYR B 1 126 ? 7.029 19.881 3.387 1 91.15 126 TYR B O 1
ATOM 2257 N N . GLU B 1 127 ? 7.845 18.917 1.52 1 93.44 127 GLU B N 1
ATOM 2258 C CA . GLU B 1 127 ? 8.693 17.996 2.271 1 93.44 127 GLU B CA 1
ATOM 2259 C C . GLU B 1 127 ? 10.171 18.315 2.065 1 93.44 127 GLU B C 1
ATOM 2261 O O . GLU B 1 127 ? 10.574 18.745 0.982 1 93.44 127 GLU B O 1
ATOM 2266 N N . GLN B 1 128 ? 10.94 18.243 3.112 1 94.36 128 GLN B N 1
ATOM 2267 C CA . GLN B 1 128 ? 12.395 18.342 3.069 1 94.36 128 GLN B CA 1
ATOM 2268 C C . GLN B 1 128 ? 13.049 17.097 3.662 1 94.36 128 GLN B C 1
ATOM 2270 O O . GLN B 1 128 ? 12.923 16.834 4.859 1 94.36 128 GLN B O 1
ATOM 2275 N N . VAL B 1 129 ? 13.761 16.393 2.817 1 94.39 129 VAL B N 1
ATOM 2276 C CA . VAL B 1 129 ? 14.441 15.176 3.249 1 94.39 129 VAL B CA 1
ATOM 2277 C C . VAL B 1 129 ? 15.775 15.532 3.899 1 94.39 129 VAL B C 1
ATOM 2279 O O . VAL B 1 129 ? 16.616 16.193 3.284 1 94.39 129 VAL B O 1
ATOM 2282 N N . LYS B 1 130 ? 15.9 15.157 5.135 1 94.09 130 LYS B N 1
ATOM 2283 C CA . LYS B 1 130 ? 17.155 15.325 5.862 1 94.09 130 LYS B CA 1
ATOM 2284 C C . LYS B 1 130 ? 17.845 13.983 6.086 1 94.09 130 LYS B C 1
ATOM 2286 O O . LYS B 1 130 ? 17.802 13.433 7.189 1 94.09 130 LYS B O 1
ATOM 2291 N N . LYS B 1 131 ? 18.555 13.568 5.121 1 91.79 131 LYS B N 1
ATOM 2292 C CA . LYS B 1 131 ? 19.148 12.233 5.114 1 91.79 131 LYS B CA 1
ATOM 2293 C C . LYS B 1 131 ? 20.117 12.056 6.279 1 91.79 131 LYS B C 1
ATOM 2295 O O . LYS B 1 131 ? 20.103 11.024 6.953 1 91.79 131 LYS B O 1
ATOM 2300 N N . ARG B 1 132 ? 20.919 13.056 6.504 1 92.19 132 ARG B N 1
ATOM 2301 C CA . ARG B 1 132 ? 21.926 12.981 7.558 1 92.19 132 ARG B CA 1
ATOM 2302 C C . ARG B 1 132 ? 21.274 12.895 8.934 1 92.19 132 ARG B C 1
ATOM 2304 O O . ARG B 1 132 ? 21.796 12.234 9.834 1 92.19 132 ARG B O 1
ATOM 2311 N N . ALA B 1 133 ? 20.186 13.572 9.093 1 94.41 133 ALA B N 1
ATOM 2312 C CA . ALA B 1 133 ? 19.482 13.575 10.373 1 94.41 133 ALA B CA 1
ATOM 2313 C C . ALA B 1 133 ? 18.496 12.414 10.46 1 94.41 133 ALA B C 1
ATOM 2315 O O . ALA B 1 133 ? 17.83 12.231 11.482 1 94.41 133 ALA B O 1
ATOM 2316 N N . ASP B 1 134 ? 18.317 11.608 9.411 1 96.3 134 ASP B N 1
ATOM 2317 C CA . ASP B 1 134 ? 17.454 10.433 9.332 1 96.3 134 ASP B CA 1
ATOM 2318 C C . ASP B 1 134 ? 15.999 10.8 9.615 1 96.3 134 ASP B C 1
ATOM 2320 O O . ASP B 1 134 ? 15.331 10.14 10.413 1 96.3 134 ASP B O 1
ATOM 2324 N N . LYS B 1 135 ? 15.598 11.921 9.055 1 97.62 135 LYS B N 1
ATOM 2325 C CA . LYS B 1 135 ? 14.214 12.355 9.219 1 97.62 135 LYS B CA 1
ATOM 2326 C C . LYS B 1 135 ? 13.754 13.186 8.025 1 97.62 135 LYS B C 1
ATOM 2328 O O . LYS B 1 135 ? 14.564 13.568 7.178 1 97.62 135 LYS B O 1
ATOM 2333 N N . VAL B 1 136 ? 12.462 13.42 7.958 1 98.2 136 VAL B N 1
ATOM 2334 C CA . VAL B 1 136 ? 11.827 14.267 6.955 1 98.2 136 VAL B CA 1
ATOM 2335 C C . VAL B 1 136 ? 11.072 15.404 7.641 1 98.2 136 VAL B C 1
ATOM 2337 O O . VAL B 1 136 ? 10.404 15.19 8.655 1 98.2 136 VAL B O 1
ATOM 2340 N N . VAL B 1 137 ? 11.239 16.539 7.093 1 97.92 137 VAL B N 1
ATOM 2341 C CA . VAL B 1 137 ? 10.506 17.685 7.619 1 97.92 137 VAL B CA 1
ATOM 2342 C C . VAL B 1 137 ? 9.335 18.018 6.697 1 97.92 137 VAL B C 1
ATOM 2344 O O . VAL B 1 137 ? 9.511 18.157 5.484 1 97.92 137 VAL B O 1
ATOM 2347 N N . LEU B 1 138 ? 8.188 18.062 7.234 1 97.65 138 LEU B N 1
ATOM 2348 C CA . LEU B 1 138 ? 6.975 18.444 6.519 1 97.65 138 LEU B CA 1
ATOM 2349 C C . LEU B 1 138 ? 6.476 19.807 6.985 1 97.65 138 LEU B C 1
ATOM 2351 O O . LEU B 1 138 ? 6.142 19.982 8.16 1 97.65 138 LEU B O 1
ATOM 2355 N N . THR B 1 139 ? 6.423 20.728 6.062 1 96.77 139 THR B N 1
ATOM 2356 C CA . THR B 1 139 ? 5.99 22.081 6.393 1 96.77 139 THR B CA 1
ATOM 2357 C C . THR B 1 139 ? 4.699 22.431 5.659 1 96.77 139 THR B C 1
ATOM 2359 O O . THR B 1 139 ? 4.589 22.219 4.449 1 96.77 139 THR B O 1
ATOM 2362 N N . VAL B 1 140 ? 3.765 22.877 6.366 1 95.5 140 VAL B N 1
ATOM 2363 C CA . VAL B 1 140 ? 2.517 23.316 5.75 1 95.5 140 VAL B CA 1
ATOM 2364 C C . VAL B 1 140 ? 2.306 24.805 6.015 1 95.5 140 VAL B C 1
ATOM 2366 O O . VAL B 1 140 ? 2.549 25.286 7.125 1 95.5 140 VAL B O 1
ATOM 2369 N N . LYS B 1 141 ? 1.924 25.485 4.978 1 93.48 141 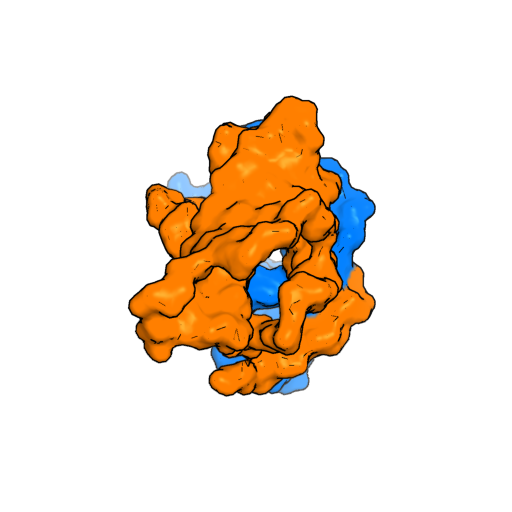LYS B N 1
ATOM 2370 C CA . LYS B 1 141 ? 1.661 26.921 5.025 1 93.48 141 LYS B CA 1
ATOM 2371 C C . LYS B 1 141 ? 0.29 27.247 4.438 1 93.48 141 LYS B C 1
ATOM 2373 O O . LYS B 1 141 ? -0.154 26.6 3.488 1 93.48 141 LYS B O 1
ATOM 2378 N N . TRP B 1 142 ? -0.42 28.267 5.028 1 89.32 142 TRP B N 1
ATOM 2379 C CA . TRP B 1 142 ? -1.703 28.697 4.483 1 89.32 142 TRP B CA 1
ATOM 2380 C C . TRP B 1 142 ? -1.813 30.218 4.485 1 89.32 142 TRP B C 1
ATOM 2382 O O . TRP B 1 142 ? -1.136 30.895 5.262 1 89.32 142 TRP B O 1
ATOM 2392 N N . ASP B 1 143 ? -2.287 30.786 3.371 1 79.27 143 ASP B N 1
ATOM 2393 C CA . ASP B 1 143 ? -2.408 32.234 3.226 1 79.27 143 ASP B CA 1
ATOM 2394 C C . ASP B 1 143 ? -3.728 32.735 3.809 1 79.27 143 ASP B C 1
ATOM 2396 O O . ASP B 1 143 ? -4.781 32.137 3.58 1 79.27 143 ASP B O 1
ATOM 2400 N N . MET B 1 144 ? -3.691 33.727 4.724 1 65.05 144 MET B N 1
ATOM 2401 C CA . MET B 1 144 ? -4.867 34.36 5.313 1 65.05 144 MET B CA 1
ATOM 2402 C C . MET B 1 144 ? -5.742 34.993 4.236 1 65.05 144 MET B C 1
ATOM 2404 O O . MET B 1 144 ? -6.953 35.132 4.416 1 65.05 144 MET B O 1
ATOM 2408 N N . LYS B 1 145 ? -5.228 35.416 3.161 1 63.47 145 LYS B N 1
ATOM 2409 C CA . LYS B 1 145 ? -5.97 36.3 2.267 1 63.47 145 LYS B CA 1
ATOM 2410 C C . LYS B 1 145 ? -6.743 35.502 1.222 1 63.47 145 LYS B C 1
ATOM 2412 O O . LYS B 1 145 ? -7.498 36.073 0.431 1 63.47 145 LYS B O 1
ATOM 2417 N N . ASP B 1 146 ? -6.614 34.045 1.263 1 58.46 146 ASP B N 1
ATOM 2418 C CA . ASP B 1 146 ? -7.3 33.374 0.164 1 58.46 146 ASP B CA 1
ATOM 2419 C C . ASP B 1 146 ? -8.274 32.32 0.686 1 58.46 146 ASP B C 1
ATOM 2421 O O . ASP B 1 146 ? -7.902 31.157 0.861 1 58.46 146 ASP B O 1
ATOM 2425 N N . PRO B 1 147 ? -9.54 32.857 0.971 1 55.15 147 PRO B N 1
ATOM 2426 C CA . PRO B 1 147 ? -10.563 31.922 1.447 1 55.15 147 PRO B CA 1
ATOM 2427 C C . PRO B 1 147 ? -10.895 30.84 0.422 1 55.15 147 PRO B C 1
ATOM 2429 O O . PRO B 1 147 ? -10.861 31.096 -0.784 1 55.15 147 PRO B O 1
ATOM 2432 N N . VAL B 1 148 ? -10.928 29.556 0.801 1 55.05 148 VAL B N 1
ATOM 2433 C CA . VAL B 1 148 ? -11.399 28.517 -0.11 1 55.05 148 VAL B CA 1
ATOM 2434 C C . VAL B 1 148 ? -12.9 28.672 -0.339 1 55.05 148 VAL B C 1
ATOM 2436 O O . VAL B 1 148 ? -13.649 28.978 0.592 1 55.05 148 VAL B O 1
#

pLDDT: mean 93.72, std 7.52, range [54.32, 98.42]

Nearest PDB structures (foldseek):
  3njc-assembly1_B  TM=9.974E-01  e=3.932E-27  Bacillus subtilis subsp. subtilis str. 168
  2oso-assembly1_A  TM=7.025E-01  e=8.023E-06  Methanocaldococcus jannaschii DSM 2661
  5frw-assembly1_A  TM=7.149E-01  e=2.003E-04  Ralstonia sp. E2
  2j3r-assembly1_A  TM=6.433E-01  e=1.770E-04  Mus musculus
  2cfh-assembly2_D  TM=5.411E-01  e=3.200E-02  Homo sapiens

Organism: NCBI:txid227866

Sequence (296 aa):
MKSKYEASIDSLKEIEMNAYAYELIREIVLPDMLGQDYSSMMYWAGKHLARKFPLESWEEFPAFFEEAGWGTLTNVSTKKQELEFELEGPIISNRLKYQKEPCFQLEAGFIAEQIQLMNEQIAESYEQVKKRADKVVLTVKWDMKDPVMKSKYEASIDSLKEIEMNAYAYELIREIVLPDMLGQDYSSMMYWAGKHLARKFPLESWEEFPAFFEEAGWGTLTNVSTKKQELEFELEGPIISNRLKYQKEPCFQLEAGFIAEQIQLMNEQIAESYEQVKKRADKVVLTVKWDMKDPV

Solvent-accessible surface area (backbone atoms only — not comparable to full-atom values): 15482 Å² total; per-residue (Å²): 132,68,50,67,37,68,64,51,41,66,71,29,55,79,37,79,36,34,39,29,20,41,42,46,46,63,67,47,43,44,42,68,71,47,53,90,51,33,58,64,50,29,22,51,43,13,28,52,49,21,69,62,56,68,70,92,48,77,85,50,47,37,62,52,30,46,58,50,64,74,29,50,50,43,82,76,44,82,53,100,52,35,40,33,31,39,37,29,45,72,69,52,39,49,37,58,71,44,37,91,77,69,79,61,30,34,61,26,21,22,52,13,38,42,49,18,67,72,67,47,21,50,41,46,46,44,74,45,82,34,63,93,75,50,36,33,36,39,39,33,39,44,52,89,86,45,73,104,132,68,48,68,37,68,63,50,43,65,72,29,54,80,37,79,38,34,39,28,20,40,42,47,47,61,68,46,44,44,43,68,72,47,52,91,51,31,59,65,50,30,22,50,42,13,28,52,48,21,70,62,56,69,70,92,50,78,85,48,48,36,61,51,30,47,58,50,64,74,30,50,50,40,82,75,44,82,53,98,50,34,42,32,31,38,35,29,44,71,70,53,38,49,37,57,71,43,37,91,76,70,80,61,31,34,62,25,21,21,52,12,38,42,49,17,68,72,66,46,21,50,40,46,44,44,74,45,82,34,65,91,78,50,34,33,38,40,38,33,38,42,52,88,87,43,74,102

Secondary structure (DSSP, 8-state):
---HHHHHGGGGGGSEEEHHHHHIIIIIIHHHHHGGGHHHHHHHHHHHHHHHS--S-GGGHHHHHHHTT--EEEEEEEETTEEEEEEE-HHHHHHHHH-SS---HHHHHHHHHHHHHHHTEEEEEEEEEETTTTEEEEEEEEEEEEE-/---HHHHHGGGGGGSEEEHHHHHIIIIIIHHHHHGGGHHHHHHHHHHHHHHHS--S-GGGHHHHHHHTT--EEEEEEEETTEEEEEEE-HHHHHHHHH-SS---HHHHHHHHHHHHHHHTEEEEEEEEEETTTTEEEEEEEEEEEEE-

Radius of gyration: 20.23 Å; Cα contacts (8 Å, |Δi|>4): 561; chains: 2; bounding box: 42×68×44 Å

Foldseek 3Di:
DADPVSVVCVVVLPPDDDVVVVCCVPPPVQCVVQPPCSQVVLLVLLLVVCVNPADQDPVCLQVVCVSVVVAGKDWDDDDPFKTKIKGADDVLLVCLVPPPDDHDSSVQNNVQNNVCVNVQFHKGKDWDDDSVVRIIMIMMGTDPVGGD/DADPVSVVCVVVLPPDDDVVVVCCVLPPVQCVVQPPCSQVVLLVLLLVVCVNPADQDPVCLQVVCVSVVVAGKDWDDDDPFKTKIKGADDVLLVCLVPPPDDHDSSVQNNVQNNVCVNVQFHKGKDWDDDSVVRIIMIMMGTDPVGGD

InterPro domains:
  IPR019642 Protein of unknown function DUF2507 [PF10702] (20-141)
  IPR024096 NO signalling/Golgi transport ligand-binding domain superfamily [SSF111126] (17-127)